Protein AF-A0A348V875-F1 (afdb_monomer_lite)

Foldseek 3Di:
DKEFEDAPQATDWQKWKDLLQDIDTAHNRRMDDDDHDPLGFKIFTQAAAQKAFDDDLLFGDRIDTDDPPDDYDYTHIHGDPAQLVFADEAEAEQLAAADPVSVVVVLVVLVVLLVVCVVCVRHQYAYEYEANLHQLCLVCVVVSSNSNSSSVHRYQYAHDLSCFDAQAQWQSRTCVSVCVRRNDRWDWYDGNPDIDTHFDQWTDNRDDSDTDRHGDPSNVSHD

pLDDT: mean 95.79, std 2.27, range [88.12, 98.88]

Radius of gyration: 17.74 Å; chains: 1; bounding box: 42×34×46 Å

Sequence (223 aa):
MEGKVKFQEVGLPNVVVTDGYQCVTTDSDGHYRLTPHQDAKFIYISTPAGYLPAEEMQVPLFYILLEKGRAHYDFPLRKNPQDDTRQLLLVTADPQFHKKENFLRYSGVVDDMLQLKETYPDRDILGIDCGDLVGDKPELYPLYVEQVSRAGIPFYRLPGNHDLQYGGRSTETSTKRYEKNFGPDHYSFNRGKIHYVVLNNVFYVGRDYFYIGYIDEKTFAWL

Structure (mmCIF, N/CA/C/O backbone):
data_AF-A0A348V875-F1
#
_entry.id   AF-A0A348V875-F1
#
loop_
_atom_site.group_PDB
_atom_site.id
_atom_site.type_symbol
_atom_site.label_atom_id
_atom_site.label_alt_id
_atom_site.label_comp_id
_atom_site.label_asym_id
_atom_site.label_entity_id
_atom_site.label_seq_id
_atom_site.pdbx_PDB_ins_code
_atom_site.Cartn_x
_atom_site.Cartn_y
_atom_site.Cartn_z
_atom_site.occupancy
_atom_site.B_iso_or_equiv
_atom_site.auth_seq_id
_atom_site.auth_comp_id
_atom_site.auth_asym_id
_atom_site.auth_atom_id
_atom_site.pdbx_PDB_model_num
ATOM 1 N N . MET A 1 1 ? -2.025 1.046 22.152 1.00 92.31 1 MET A N 1
ATOM 2 C CA . MET A 1 1 ? -2.202 2.389 21.559 1.00 92.31 1 MET A CA 1
ATOM 3 C C . MET A 1 1 ? -3.648 2.527 21.115 1.00 92.31 1 MET A C 1
ATOM 5 O O . MET A 1 1 ? -4.391 1.549 21.199 1.00 92.31 1 MET A O 1
ATOM 9 N N . GLU A 1 2 ? -4.059 3.719 20.706 1.00 97.06 2 GLU A N 1
ATOM 10 C CA . GLU A 1 2 ? -5.425 3.960 20.246 1.00 97.06 2 GLU A CA 1
ATOM 11 C C . GLU A 1 2 ? -5.450 4.898 19.043 1.00 97.06 2 GLU A C 1
ATOM 13 O O . GLU A 1 2 ? -4.438 5.496 18.680 1.00 97.06 2 GLU A O 1
ATOM 18 N N . GLY A 1 3 ? -6.602 5.009 18.401 1.00 98.19 3 GLY A N 1
ATOM 19 C CA . GLY A 1 3 ? -6.779 5.899 17.267 1.00 98.19 3 GLY A CA 1
ATOM 20 C C . GLY A 1 3 ? -8.236 5.999 16.859 1.00 98.19 3 GLY A C 1
ATOM 21 O O . GLY A 1 3 ? -9.119 5.384 17.467 1.00 98.19 3 GLY A O 1
ATOM 22 N N . LYS A 1 4 ? -8.480 6.801 15.829 1.00 98.50 4 LYS A N 1
ATOM 23 C CA . LYS A 1 4 ? -9.805 7.034 15.270 1.00 98.50 4 LYS A CA 1
ATOM 24 C C . LYS A 1 4 ? -9.772 6.981 13.749 1.00 98.50 4 LYS A C 1
ATOM 26 O O . LYS A 1 4 ? -8.954 7.651 13.122 1.00 98.50 4 LYS A O 1
ATOM 31 N N . VAL A 1 5 ? -10.700 6.245 13.146 1.00 98.75 5 VAL A N 1
ATOM 32 C CA . VAL A 1 5 ? -10.974 6.334 11.705 1.00 98.75 5 VAL A CA 1
ATOM 33 C C . VAL A 1 5 ? -12.154 7.274 11.506 1.00 98.75 5 VAL A C 1
ATOM 35 O O . VAL A 1 5 ? -13.206 7.093 12.124 1.00 98.75 5 VAL A O 1
ATOM 38 N N . LYS A 1 6 ? -11.987 8.308 10.679 1.00 98.44 6 LYS A N 1
ATOM 39 C CA . LYS A 1 6 ? -12.992 9.369 10.547 1.00 98.44 6 LYS A CA 1
ATOM 40 C C . LYS A 1 6 ? -13.068 9.962 9.150 1.00 98.44 6 LYS A C 1
ATOM 42 O O . LYS A 1 6 ? -12.067 10.052 8.450 1.00 98.44 6 LYS A O 1
ATOM 47 N N . PHE A 1 7 ? -14.246 10.445 8.783 1.00 97.88 7 PHE A N 1
ATOM 48 C CA . PHE A 1 7 ? -14.442 11.381 7.682 1.00 97.88 7 PHE A CA 1
ATOM 49 C C . PHE A 1 7 ? -14.830 12.734 8.276 1.00 97.88 7 PHE A C 1
ATOM 51 O O . PHE A 1 7 ? -15.877 12.854 8.911 1.00 97.88 7 PHE A O 1
ATOM 58 N N . GLN A 1 8 ? -13.983 13.748 8.078 1.00 94.81 8 GLN A N 1
ATOM 59 C CA . GLN A 1 8 ? -14.104 15.028 8.788 1.00 94.81 8 GLN A CA 1
ATOM 60 C C . GLN A 1 8 ? -14.153 14.785 10.312 1.00 94.81 8 GLN A C 1
ATOM 62 O O . G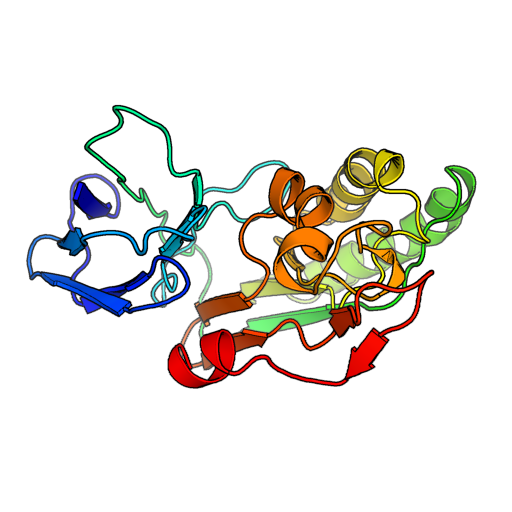LN A 1 8 ? -13.240 14.163 10.856 1.00 94.81 8 GLN A O 1
ATOM 67 N N . GLU A 1 9 ? -15.217 15.220 10.989 1.00 94.81 9 GLU A N 1
ATOM 68 C CA . GLU A 1 9 ? -15.430 15.002 12.427 1.00 94.81 9 GLU A CA 1
ATOM 69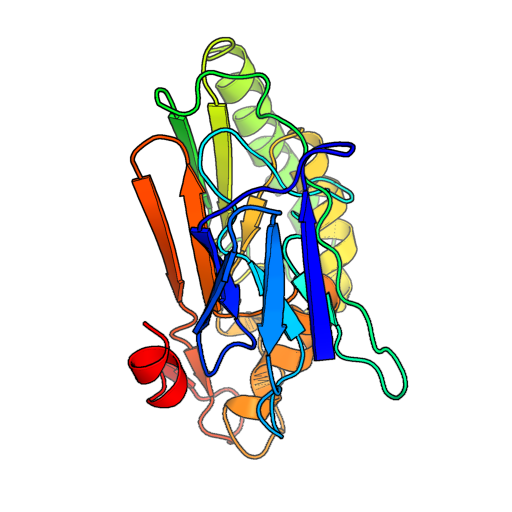 C C . GLU A 1 9 ? -16.258 13.744 12.742 1.00 94.81 9 GLU A C 1
ATOM 71 O O . GLU A 1 9 ? -16.430 13.384 13.906 1.00 94.81 9 GLU A O 1
ATOM 76 N N . VAL A 1 10 ? -16.759 13.045 11.719 1.00 97.44 10 VAL A N 1
ATOM 77 C CA . VAL A 1 10 ? -17.615 11.866 11.884 1.00 97.44 10 VAL A CA 1
ATOM 78 C C . VAL A 1 10 ? -16.755 10.608 11.959 1.00 97.44 10 VAL A C 1
ATOM 80 O O . VAL A 1 10 ? -16.029 10.284 11.019 1.00 97.44 10 VAL A O 1
ATOM 83 N N . GLY A 1 11 ? -16.844 9.890 13.078 1.00 98.25 11 GLY A N 1
ATOM 84 C CA . GLY A 1 11 ? -16.217 8.580 13.238 1.00 98.25 11 GLY A CA 1
ATOM 85 C C . GLY A 1 11 ? -16.858 7.523 12.343 1.00 98.25 11 GLY A C 1
ATOM 86 O O . GLY A 1 11 ? -18.070 7.534 12.134 1.00 98.25 11 GLY A O 1
ATOM 87 N N . LEU A 1 12 ? -16.042 6.623 11.799 1.00 98.62 12 LEU A N 1
ATOM 88 C CA . LEU A 1 12 ? -16.504 5.551 10.923 1.00 98.62 12 LEU A CA 1
ATOM 89 C C . LEU A 1 12 ? -16.495 4.218 11.677 1.00 98.62 12 LEU A C 1
ATOM 91 O O . LEU A 1 12 ? -15.411 3.759 12.050 1.00 98.62 12 LEU A O 1
ATOM 95 N N . PRO A 1 13 ? -17.661 3.589 11.900 1.00 98.50 13 PRO A N 1
ATOM 96 C CA . PRO A 1 13 ? -17.746 2.338 12.638 1.00 98.50 13 PRO A CA 1
ATOM 97 C C . PRO A 1 13 ? -17.384 1.122 11.790 1.00 98.50 13 PRO A C 1
ATOM 99 O O . PRO A 1 13 ? -17.505 1.147 10.564 1.00 98.50 13 PRO A O 1
ATOM 102 N N . ASN A 1 14 ? -17.011 0.029 12.461 1.00 98.44 14 ASN A N 1
ATOM 103 C CA . ASN A 1 14 ? -16.720 -1.277 11.862 1.00 98.44 14 ASN A CA 1
ATOM 104 C C . ASN A 1 14 ? -15.604 -1.266 10.800 1.00 98.44 14 ASN A C 1
ATOM 106 O O . ASN A 1 14 ? -15.542 -2.154 9.951 1.00 98.44 14 ASN A O 1
ATOM 110 N N . VAL A 1 15 ? -14.711 -0.277 10.834 1.00 98.81 15 VAL A N 1
ATOM 111 C CA . VAL A 1 15 ? -13.521 -0.257 9.982 1.00 98.81 15 VAL A CA 1
ATOM 112 C C . VAL A 1 15 ? -12.486 -1.192 10.587 1.00 98.81 15 VAL A C 1
ATOM 114 O O . VAL A 1 15 ? -12.153 -1.064 11.765 1.00 98.81 15 VAL A O 1
ATOM 117 N N . VAL A 1 16 ? -11.974 -2.126 9.784 1.00 98.75 16 VAL A N 1
ATOM 118 C CA . VAL A 1 16 ? -10.904 -3.030 10.215 1.00 98.75 16 VAL A CA 1
ATOM 119 C C . VAL A 1 16 ? -9.594 -2.256 10.296 1.00 98.75 16 VAL A C 1
ATOM 121 O O . VAL A 1 16 ? -9.187 -1.604 9.334 1.00 98.75 16 VAL A O 1
ATOM 124 N N . VAL A 1 17 ? -8.929 -2.367 11.441 1.00 98.81 17 VAL A N 1
ATOM 125 C CA . VAL A 1 17 ? -7.601 -1.824 11.724 1.00 98.81 17 VAL A CA 1
ATOM 126 C C . VAL A 1 17 ? -6.687 -2.983 12.098 1.00 98.81 17 VAL A C 1
ATOM 128 O O . VAL A 1 17 ? -7.068 -3.849 12.884 1.00 98.81 17 VAL A O 1
ATOM 131 N N . THR A 1 18 ? -5.478 -3.000 11.557 1.00 98.75 18 THR A N 1
ATOM 132 C CA . THR A 1 18 ? -4.521 -4.089 11.739 1.00 98.75 18 THR A CA 1
ATOM 133 C C . THR A 1 18 ? -3.097 -3.564 11.888 1.00 98.75 18 THR A C 1
ATOM 135 O O . THR A 1 18 ? -2.775 -2.445 11.484 1.00 98.75 18 THR A O 1
ATOM 138 N N . ASP A 1 19 ? -2.244 -4.377 12.497 1.00 98.12 19 ASP A N 1
ATOM 139 C CA . ASP A 1 19 ? -0.793 -4.204 12.553 1.00 98.12 19 ASP A CA 1
ATOM 140 C C . ASP A 1 19 ? -0.032 -5.195 11.643 1.00 98.12 19 ASP A C 1
ATOM 142 O O . ASP A 1 19 ? 1.199 -5.256 11.681 1.00 98.12 19 ASP A O 1
ATOM 146 N N . GLY A 1 20 ? -0.760 -5.974 10.829 1.00 97.38 20 GLY A N 1
ATOM 147 C CA . GLY A 1 20 ? -0.244 -7.072 9.998 1.00 97.38 20 GLY A CA 1
ATOM 148 C C . GLY A 1 20 ? -0.065 -8.408 10.708 1.00 97.38 20 GLY A C 1
ATOM 149 O O . GLY A 1 20 ? 0.493 -9.337 10.133 1.00 97.38 20 GLY A O 1
ATOM 150 N N . TYR A 1 21 ? -0.533 -8.509 11.951 1.00 97.38 21 TYR A N 1
ATOM 151 C CA . TYR A 1 21 ? -0.561 -9.752 12.723 1.00 97.38 21 TYR A CA 1
ATOM 152 C C . TYR A 1 21 ? -1.968 -10.056 13.237 1.00 97.38 21 TYR A C 1
ATOM 154 O O . TYR A 1 21 ? -2.371 -11.210 13.320 1.00 97.38 21 TYR A O 1
ATOM 162 N N . GLN A 1 22 ? -2.719 -9.019 13.595 1.00 96.44 22 GLN A N 1
ATOM 163 C CA . GLN A 1 22 ? -4.051 -9.125 14.184 1.00 96.44 22 GLN A CA 1
ATOM 164 C C . GLN A 1 22 ? -4.945 -7.989 13.691 1.00 96.44 22 GLN A C 1
ATOM 166 O O . GLN A 1 22 ? -4.468 -6.954 13.219 1.00 96.44 22 GLN A O 1
ATOM 171 N N . CYS A 1 23 ? -6.252 -8.174 13.842 1.00 98.12 23 CYS A N 1
ATOM 172 C CA . CYS A 1 23 ? -7.269 -7.232 13.396 1.00 98.12 23 CYS A CA 1
ATOM 173 C C . CYS A 1 23 ? -8.196 -6.850 14.555 1.00 98.12 23 CYS A C 1
ATOM 175 O O . CYS A 1 23 ? -8.609 -7.694 15.349 1.00 98.12 23 CYS A O 1
ATOM 177 N N . VAL A 1 24 ? -8.557 -5.571 14.624 1.00 98.56 24 VAL A N 1
ATOM 178 C CA . VAL A 1 24 ? -9.635 -5.036 15.466 1.00 98.56 24 VAL A CA 1
ATOM 179 C C . VAL A 1 24 ? -10.572 -4.200 14.604 1.00 98.56 24 VAL A C 1
ATOM 181 O O . VAL A 1 24 ? -10.223 -3.814 13.490 1.00 98.56 24 VAL A O 1
ATOM 184 N N . THR A 1 25 ? -11.758 -3.894 15.111 1.00 98.69 25 THR A N 1
ATOM 185 C CA . THR A 1 25 ? -12.720 -3.026 14.425 1.00 98.69 25 THR A CA 1
ATOM 186 C C . THR A 1 25 ? -12.958 -1.752 15.215 1.00 98.69 25 THR A C 1
ATOM 188 O O . THR A 1 25 ? -12.964 -1.778 16.447 1.00 98.69 25 THR A O 1
ATOM 191 N N . THR A 1 26 ? -13.190 -0.645 14.514 1.00 98.88 26 THR A N 1
ATOM 192 C CA . THR A 1 26 ? -13.638 0.592 15.155 1.00 98.88 26 THR A CA 1
ATOM 193 C C . THR A 1 26 ? -15.034 0.448 15.763 1.00 98.88 26 THR A C 1
ATOM 195 O O . THR A 1 26 ? -15.893 -0.256 15.224 1.00 98.88 26 THR A O 1
ATOM 198 N N . ASP A 1 27 ? -15.265 1.130 16.884 1.00 98.75 27 ASP A N 1
ATOM 199 C CA . ASP A 1 27 ? -16.567 1.224 17.545 1.00 98.75 27 ASP A CA 1
ATOM 200 C C . ASP A 1 27 ? -17.536 2.182 16.824 1.00 98.75 27 ASP A C 1
ATOM 202 O O . ASP A 1 27 ? -17.227 2.729 15.765 1.00 98.75 27 ASP A O 1
ATOM 206 N N . SER A 1 28 ? -18.725 2.398 17.401 1.00 98.25 28 SER A N 1
ATOM 207 C CA . SER A 1 28 ? -19.7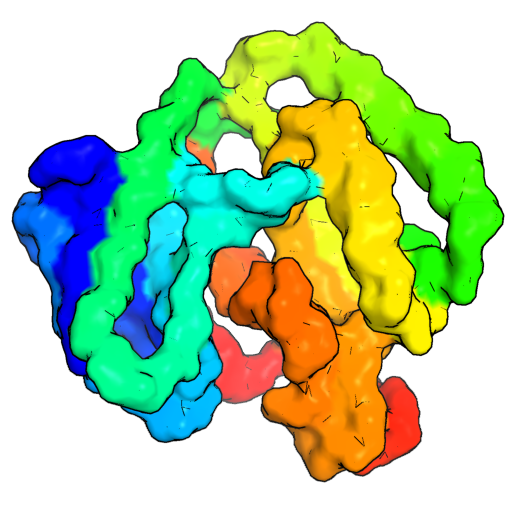65 3.283 16.851 1.00 98.25 28 SER A CA 1
ATOM 208 C C . SER A 1 28 ? -19.294 4.714 16.582 1.00 98.25 28 SER A C 1
ATOM 210 O O . SER A 1 28 ? -19.822 5.367 15.685 1.00 98.25 28 SER A O 1
ATOM 212 N N . ASP A 1 29 ? -18.304 5.186 17.337 1.00 98.25 29 ASP A N 1
ATOM 213 C CA . ASP A 1 29 ? -17.752 6.535 17.255 1.00 98.25 29 ASP A CA 1
ATOM 214 C C . ASP A 1 29 ? -16.436 6.573 16.462 1.00 98.25 29 ASP A C 1
ATOM 216 O O . ASP A 1 29 ? -15.763 7.607 16.426 1.00 98.25 29 ASP A O 1
ATOM 220 N N . GLY A 1 30 ? -16.068 5.469 15.803 1.00 98.69 30 GLY A N 1
ATOM 221 C CA . GLY A 1 30 ? -14.880 5.329 14.967 1.00 98.69 30 GLY A CA 1
ATOM 222 C C . GLY A 1 30 ? -13.577 5.103 15.732 1.00 98.69 30 GLY A C 1
ATOM 223 O O . GLY A 1 30 ? -12.511 5.137 15.115 1.00 98.69 30 GLY A O 1
ATOM 224 N N . HIS A 1 31 ? -13.627 4.897 17.048 1.00 98.75 31 HIS A N 1
ATOM 225 C CA . HIS A 1 31 ? -12.442 4.678 17.873 1.00 98.75 31 HIS A CA 1
ATOM 226 C C . HIS A 1 31 ? -12.013 3.214 17.863 1.00 98.75 31 HIS A C 1
ATOM 228 O O . HIS A 1 31 ? -12.833 2.306 17.771 1.00 98.75 31 HIS A O 1
ATOM 234 N N . TYR A 1 32 ? -10.711 2.973 17.994 1.00 98.69 32 TYR A N 1
ATOM 235 C CA . TYR A 1 32 ? -10.165 1.632 18.159 1.00 98.69 32 TYR A CA 1
ATOM 236 C C . TYR A 1 32 ? -9.015 1.620 19.166 1.00 98.69 32 TYR A C 1
ATOM 238 O O . TYR A 1 32 ? -8.339 2.627 19.401 1.00 98.69 32 TYR A O 1
ATOM 246 N N . ARG A 1 33 ? -8.761 0.440 19.734 1.00 98.31 33 ARG A N 1
ATOM 247 C CA . ARG A 1 33 ? -7.574 0.155 20.543 1.00 98.31 33 ARG A CA 1
ATOM 248 C C . ARG A 1 33 ? -6.918 -1.120 20.059 1.00 98.31 33 ARG A C 1
ATOM 250 O O . ARG A 1 33 ? -7.595 -2.111 19.813 1.00 98.31 33 ARG A O 1
ATOM 257 N N . LEU A 1 34 ? -5.597 -1.081 19.964 1.00 96.56 34 LEU A N 1
ATOM 258 C CA . LEU A 1 34 ? -4.783 -2.211 19.544 1.00 96.56 34 LEU A CA 1
ATOM 259 C C . LEU A 1 34 ? -3.472 -2.194 20.332 1.00 96.56 34 LEU A C 1
ATOM 261 O O . LEU A 1 34 ? -2.860 -1.136 20.531 1.00 96.56 34 LEU A O 1
ATOM 265 N N . THR A 1 35 ? -3.040 -3.363 20.792 1.00 96.62 35 THR A N 1
ATOM 266 C CA . THR A 1 35 ? -1.700 -3.568 21.353 1.00 96.62 35 THR A CA 1
ATOM 267 C C . THR A 1 35 ? -0.841 -4.158 20.246 1.00 96.62 35 THR A C 1
ATOM 269 O O . THR A 1 35 ? -1.007 -5.344 19.986 1.00 96.62 35 THR A O 1
ATOM 272 N N . PRO A 1 36 ? 0.021 -3.370 19.575 1.00 96.50 36 PRO A N 1
ATOM 273 C CA . PRO A 1 36 ? 0.735 -3.853 18.403 1.00 96.50 36 PRO A CA 1
ATOM 274 C C . PRO A 1 36 ? 1.600 -5.066 18.735 1.00 96.50 36 PRO A C 1
ATOM 276 O O . PRO A 1 36 ? 2.224 -5.107 19.801 1.00 96.50 36 PRO A O 1
ATOM 279 N N . HIS A 1 37 ? 1.663 -6.021 17.814 1.00 97.06 37 HIS A N 1
ATOM 280 C CA . HIS A 1 37 ? 2.627 -7.109 17.884 1.00 97.06 37 HIS A CA 1
ATOM 281 C C . HIS A 1 37 ? 4.059 -6.551 17.976 1.00 97.06 37 HIS A C 1
ATOM 283 O O . HIS A 1 37 ? 4.365 -5.501 17.410 1.00 97.06 37 HIS A O 1
ATOM 289 N N . GLN A 1 38 ? 4.956 -7.250 18.676 1.00 95.25 38 GLN A N 1
ATOM 290 C CA . GLN A 1 38 ? 6.331 -6.775 18.911 1.00 95.25 38 GLN A CA 1
ATOM 291 C C . GLN A 1 38 ? 7.117 -6.530 17.607 1.00 95.25 38 GLN A C 1
ATOM 293 O O . GLN A 1 38 ? 7.995 -5.671 17.564 1.00 95.25 38 GLN A O 1
ATOM 298 N N . ASP A 1 39 ? 6.764 -7.275 16.557 1.00 94.06 39 ASP A N 1
ATOM 299 C CA . ASP A 1 39 ? 7.391 -7.237 15.233 1.00 94.06 39 ASP A CA 1
ATOM 300 C C . ASP A 1 39 ? 6.568 -6.422 14.212 1.00 94.06 39 ASP A C 1
ATOM 302 O O . ASP A 1 39 ? 6.871 -6.418 13.015 1.00 94.06 39 ASP A O 1
ATOM 306 N N . ALA A 1 40 ? 5.508 -5.738 14.657 1.00 96.12 40 ALA A N 1
ATOM 307 C CA . ALA A 1 40 ? 4.727 -4.851 13.807 1.00 96.12 40 ALA A CA 1
ATOM 308 C C . ALA A 1 40 ? 5.518 -3.592 13.439 1.00 96.12 40 ALA A C 1
ATOM 310 O O . ALA A 1 40 ? 6.173 -2.966 14.275 1.00 96.12 40 ALA A O 1
ATOM 311 N N . LYS A 1 41 ? 5.409 -3.186 12.172 1.00 96.62 41 LYS A N 1
ATOM 312 C CA . LYS A 1 41 ? 6.038 -1.964 11.643 1.00 96.62 41 LYS A CA 1
ATOM 313 C C . LYS A 1 41 ? 5.029 -0.853 11.385 1.00 96.62 41 LYS A C 1
ATOM 315 O O . LYS A 1 41 ? 5.378 0.320 11.461 1.00 96.62 41 LYS A O 1
ATOM 320 N N . PHE A 1 42 ? 3.788 -1.216 11.086 1.00 98.00 42 PHE A N 1
ATOM 321 C CA . PHE A 1 42 ? 2.747 -0.294 10.660 1.00 98.00 42 PHE A CA 1
ATOM 322 C C . PHE A 1 42 ? 1.466 -0.565 11.420 1.00 98.00 42 PHE A C 1
ATOM 324 O O . PHE A 1 42 ? 1.222 -1.689 11.842 1.00 98.00 42 PHE A O 1
ATOM 331 N N . ILE A 1 43 ? 0.636 0.463 11.511 1.00 98.56 43 ILE A N 1
ATOM 332 C CA . ILE A 1 43 ? -0.797 0.340 11.745 1.00 98.56 43 ILE A CA 1
ATOM 333 C C . ILE A 1 43 ? -1.477 0.760 10.465 1.00 98.56 43 ILE A C 1
ATOM 335 O O . ILE A 1 43 ? -1.097 1.774 9.882 1.00 98.56 43 ILE A O 1
ATOM 339 N N . TYR A 1 44 ? -2.461 0.006 10.013 1.00 98.69 44 TYR A N 1
ATOM 340 C CA . TYR A 1 44 ? -3.132 0.290 8.760 1.00 98.69 44 TYR A CA 1
ATOM 341 C C . TYR A 1 44 ? -4.561 -0.220 8.769 1.00 98.69 44 TYR A C 1
ATOM 343 O O . TYR A 1 44 ? -4.966 -0.985 9.645 1.00 98.69 44 TYR A O 1
ATOM 351 N N . ILE A 1 45 ? -5.348 0.268 7.820 1.00 98.81 45 ILE A N 1
ATOM 352 C CA . ILE A 1 45 ? -6.780 -0.001 7.764 1.00 98.81 45 ILE A CA 1
ATOM 353 C C . ILE A 1 45 ? -7.156 -0.762 6.503 1.00 98.81 45 ILE A C 1
ATOM 355 O O . ILE A 1 45 ? -6.587 -0.538 5.433 1.00 98.81 45 ILE A O 1
ATOM 359 N N . SER A 1 46 ? -8.202 -1.577 6.613 1.00 98.69 46 SER A N 1
ATOM 360 C CA . SER A 1 46 ? -8.990 -1.945 5.445 1.00 98.69 46 SER A CA 1
ATOM 361 C C . SER A 1 46 ? -9.893 -0.766 5.112 1.00 98.69 46 SER A C 1
ATOM 363 O O . SER A 1 46 ? -10.900 -0.541 5.788 1.00 98.69 46 SER A O 1
ATOM 365 N N . THR A 1 47 ? -9.497 0.045 4.123 1.00 98.56 47 THR A N 1
ATOM 366 C CA . THR A 1 47 ? -10.263 1.252 3.757 1.00 98.56 47 THR A CA 1
ATOM 367 C C . THR A 1 47 ? -11.719 0.849 3.477 1.00 98.56 47 THR A C 1
ATOM 369 O O . THR A 1 47 ? -11.938 -0.051 2.665 1.00 98.56 47 THR A O 1
ATOM 372 N N . PRO A 1 48 ? -12.721 1.443 4.150 1.00 98.50 48 PRO A N 1
ATOM 373 C CA . PRO A 1 48 ? -14.117 1.059 3.979 1.00 98.50 48 PRO A CA 1
ATOM 374 C C . PRO A 1 48 ? -14.672 1.530 2.628 1.00 98.50 48 PRO A C 1
ATOM 376 O O . PRO A 1 48 ? -14.240 2.546 2.083 1.00 98.50 48 PRO A O 1
ATOM 379 N N . ALA A 1 49 ? -15.674 0.810 2.116 1.00 98.12 49 ALA A N 1
ATOM 380 C CA . ALA A 1 49 ? -16.362 1.173 0.879 1.00 98.12 49 ALA A CA 1
ATOM 381 C C . ALA A 1 49 ? -16.957 2.589 0.968 1.00 98.12 49 ALA A C 1
ATOM 383 O O . ALA A 1 49 ? -17.397 3.028 2.033 1.00 98.12 49 ALA A O 1
ATOM 384 N N . GLY A 1 50 ? -16.971 3.311 -0.151 1.00 97.94 50 GLY A N 1
ATOM 385 C CA . GLY A 1 50 ? -17.415 4.702 -0.233 1.00 97.94 50 GLY A CA 1
ATOM 386 C C . GLY A 1 50 ? -16.403 5.732 0.282 1.00 97.94 50 GLY A C 1
ATOM 387 O O . GLY A 1 50 ? -16.681 6.933 0.216 1.00 97.94 50 GLY A O 1
ATOM 388 N N . TYR A 1 51 ? -15.231 5.302 0.758 1.00 98.44 51 TYR A N 1
ATOM 389 C CA . TYR A 1 51 ? -14.166 6.174 1.250 1.00 98.44 51 TYR A CA 1
ATOM 390 C C . TYR A 1 51 ? -12.825 5.862 0.590 1.00 98.44 51 TYR A C 1
ATOM 392 O O . TYR A 1 51 ? -12.601 4.785 0.045 1.00 98.44 51 TYR A O 1
ATOM 400 N N . LEU A 1 52 ? -11.924 6.838 0.644 1.00 98.31 52 LEU A N 1
ATOM 401 C CA . LEU A 1 52 ? -10.563 6.755 0.137 1.00 98.31 52 LEU A CA 1
ATOM 402 C C . LEU A 1 52 ? -9.603 7.256 1.222 1.00 98.31 52 LEU A C 1
ATOM 404 O O . LEU A 1 52 ? -9.954 8.194 1.952 1.00 98.31 52 LEU A O 1
ATOM 408 N N . PRO A 1 53 ? -8.402 6.672 1.342 1.00 97.69 53 PRO A N 1
ATOM 409 C CA . PRO A 1 53 ? -7.367 7.246 2.185 1.00 97.69 53 PRO A CA 1
ATOM 410 C C . PRO A 1 53 ? -6.863 8.571 1.592 1.00 97.69 53 PRO A C 1
ATOM 412 O O . PRO A 1 53 ? -7.192 8.955 0.460 1.00 97.69 53 PRO A O 1
ATOM 415 N N . ALA A 1 54 ? -6.037 9.273 2.367 1.00 95.50 54 ALA A N 1
ATOM 416 C CA . ALA A 1 54 ? -5.153 10.284 1.802 1.00 95.50 54 ALA A CA 1
ATOM 417 C C . ALA A 1 54 ? -4.205 9.639 0.775 1.00 95.50 54 ALA A C 1
ATOM 419 O O . ALA A 1 54 ? -4.012 8.424 0.769 1.00 95.50 54 ALA A O 1
ATOM 420 N N . GLU A 1 55 ? -3.605 10.447 -0.089 1.00 94.88 55 GLU A N 1
ATOM 421 C CA . GLU A 1 55 ? -2.615 9.980 -1.057 1.00 94.88 55 GLU A CA 1
ATOM 422 C C . GLU A 1 55 ? -1.518 11.028 -1.247 1.00 94.88 55 GLU A C 1
ATOM 424 O O . GLU A 1 55 ? -1.768 12.228 -1.124 1.00 94.88 55 GLU A O 1
ATOM 429 N N . GLU A 1 56 ? -0.314 10.571 -1.580 1.00 95.12 56 GLU A N 1
ATOM 430 C CA . GLU A 1 56 ? 0.803 11.416 -2.002 1.00 95.12 56 GLU A CA 1
ATOM 431 C C . GLU A 1 56 ? 1.310 10.906 -3.351 1.00 95.12 56 GLU A C 1
ATOM 433 O O . GLU A 1 56 ? 1.620 9.727 -3.487 1.00 95.12 56 GLU A O 1
ATOM 438 N N . MET A 1 57 ? 1.333 11.763 -4.378 1.00 94.94 57 MET A N 1
ATOM 439 C CA . MET A 1 57 ? 1.675 11.365 -5.756 1.00 94.94 57 MET A CA 1
ATOM 440 C C . MET A 1 57 ? 0.953 10.085 -6.226 1.00 94.94 57 MET A C 1
ATOM 442 O O . MET A 1 57 ? 1.559 9.206 -6.834 1.00 94.94 57 MET A O 1
ATOM 446 N N . GLN A 1 58 ? -0.350 9.968 -5.940 1.00 95.88 58 GLN A N 1
ATOM 447 C CA . GLN A 1 58 ? -1.161 8.787 -6.280 1.00 95.88 58 GLN A CA 1
ATOM 448 C C . GLN A 1 58 ? -0.748 7.480 -5.567 1.00 95.88 58 GLN A C 1
ATOM 450 O O . GLN A 1 58 ? -1.140 6.385 -5.980 1.00 95.88 58 GLN A O 1
ATOM 455 N N . VAL A 1 59 ? 0.024 7.570 -4.481 1.00 96.38 59 VAL A N 1
ATOM 456 C CA . VAL A 1 59 ? 0.282 6.469 -3.544 1.00 96.38 59 VAL A CA 1
ATOM 457 C C . VAL A 1 59 ? -0.721 6.562 -2.388 1.00 96.38 59 VAL A C 1
ATOM 459 O O . VAL A 1 59 ? -0.667 7.535 -1.631 1.00 96.38 59 VAL A O 1
ATOM 462 N N . PRO A 1 60 ? -1.645 5.595 -2.228 1.00 96.94 60 PRO A N 1
ATOM 463 C CA . PRO A 1 60 ? -2.602 5.584 -1.123 1.00 96.94 60 PRO A CA 1
ATOM 464 C C . PRO A 1 60 ? -1.918 5.440 0.247 1.00 96.94 60 PRO A C 1
ATOM 466 O O . PRO A 1 60 ? -1.174 4.493 0.486 1.00 96.94 60 PRO A O 1
ATOM 469 N N . LEU A 1 61 ? -2.227 6.338 1.181 1.00 96.75 61 LEU A N 1
ATOM 470 C CA . LEU A 1 61 ? -1.684 6.383 2.543 1.00 96.75 61 LEU A CA 1
ATOM 471 C C . LEU A 1 61 ? -2.696 5.813 3.549 1.00 96.75 61 LEU A C 1
ATOM 473 O O . LEU A 1 61 ? -3.258 6.524 4.380 1.00 96.75 61 LEU A O 1
ATOM 477 N N . PHE A 1 62 ? -2.962 4.510 3.450 1.00 98.12 62 PHE A N 1
ATOM 478 C CA . PHE A 1 62 ? -3.860 3.770 4.356 1.00 98.12 62 PHE A CA 1
ATOM 479 C C . PHE A 1 62 ? -3.139 3.199 5.591 1.00 98.12 62 PHE A C 1
ATOM 481 O O . PHE A 1 62 ? -3.717 2.411 6.341 1.00 98.12 62 PHE A O 1
ATOM 488 N N . TYR A 1 63 ? -1.878 3.583 5.800 1.00 98.44 63 TYR A N 1
ATOM 489 C CA . TYR A 1 63 ? -1.009 3.094 6.863 1.00 98.44 63 TYR A CA 1
ATOM 490 C C . TYR A 1 63 ? -0.279 4.239 7.567 1.00 98.44 63 TYR A C 1
ATOM 492 O O . TYR A 1 63 ? -0.091 5.326 7.024 1.00 98.44 63 TYR A O 1
ATOM 500 N N . ILE A 1 64 ? 0.171 3.969 8.787 1.00 98.00 64 ILE A N 1
ATOM 501 C CA . ILE A 1 64 ? 1.014 4.837 9.600 1.00 98.00 64 ILE A CA 1
ATOM 502 C C . ILE A 1 64 ? 2.147 3.980 10.167 1.00 98.00 64 ILE A C 1
ATOM 504 O O . ILE A 1 64 ? 1.903 2.909 10.723 1.00 98.00 64 ILE A O 1
ATOM 508 N N . LEU A 1 65 ? 3.388 4.451 10.043 1.00 97.19 65 LEU A N 1
ATOM 509 C CA . LEU A 1 65 ? 4.554 3.808 10.651 1.00 97.19 65 LEU A CA 1
ATOM 510 C C . LEU A 1 65 ? 4.445 3.842 12.183 1.00 97.19 65 LEU A C 1
ATOM 512 O O . LEU A 1 65 ? 4.130 4.879 12.767 1.00 97.19 65 LEU A O 1
ATOM 516 N N . LEU A 1 66 ? 4.728 2.715 12.836 1.00 96.62 66 LEU A N 1
ATOM 517 C CA . LEU A 1 66 ? 4.849 2.651 14.288 1.00 96.62 66 LEU A CA 1
ATOM 518 C C . LEU A 1 66 ? 6.115 3.383 14.738 1.00 96.62 66 LEU A C 1
ATOM 520 O O . LEU A 1 66 ? 7.231 3.049 14.341 1.00 96.62 66 LEU A O 1
ATOM 524 N N . GLU A 1 67 ? 5.938 4.367 15.614 1.00 94.50 67 GLU A N 1
ATOM 525 C CA . GLU A 1 67 ? 7.019 5.211 16.119 1.00 94.50 67 GLU A CA 1
ATOM 526 C C . GLU A 1 67 ? 7.067 5.170 17.645 1.00 94.50 67 GLU A C 1
ATOM 528 O O . GLU A 1 67 ? 6.043 5.198 18.339 1.00 94.50 67 GLU A O 1
ATOM 533 N N . LYS A 1 68 ? 8.283 5.135 18.199 1.00 90.69 68 LYS A N 1
ATOM 534 C CA . LYS A 1 68 ? 8.477 5.126 19.650 1.00 90.69 68 LYS A CA 1
ATOM 535 C C . LYS A 1 68 ? 7.923 6.418 20.258 1.00 90.69 68 LYS A C 1
ATOM 537 O O . LYS A 1 68 ? 8.369 7.507 19.919 1.00 90.69 68 LYS A O 1
ATOM 542 N N . GLY A 1 69 ? 6.997 6.280 21.206 1.00 90.38 69 GLY A N 1
ATOM 543 C CA . GLY A 1 69 ? 6.392 7.404 21.929 1.00 90.38 69 GLY A CA 1
ATOM 544 C C . GLY A 1 69 ? 5.120 7.969 21.292 1.00 90.38 69 GLY A C 1
ATOM 545 O O . GLY A 1 69 ? 4.445 8.775 21.929 1.00 90.38 69 GLY A O 1
ATOM 546 N N . ARG A 1 70 ? 4.735 7.523 20.089 1.00 95.25 70 ARG A N 1
ATOM 547 C CA . ARG A 1 70 ? 3.452 7.894 19.487 1.00 95.25 70 ARG A CA 1
ATOM 548 C C . ARG A 1 70 ? 2.319 7.064 20.091 1.00 95.25 70 ARG A C 1
ATOM 550 O O . ARG A 1 70 ? 2.332 5.836 20.020 1.00 95.25 70 ARG A O 1
ATOM 557 N N . ALA A 1 71 ? 1.334 7.746 20.673 1.00 91.69 71 ALA A N 1
ATOM 558 C CA . ALA A 1 71 ? 0.186 7.115 21.328 1.00 91.69 71 ALA A CA 1
ATOM 559 C C . ALA A 1 71 ? -1.059 6.999 20.429 1.00 91.69 71 ALA A C 1
ATOM 561 O O . ALA A 1 71 ? -1.844 6.069 20.624 1.00 91.69 71 ALA A O 1
ATOM 562 N N . HIS A 1 72 ? -1.206 7.908 19.455 1.00 97.00 72 HIS A N 1
ATOM 563 C CA . HIS A 1 72 ? -2.402 8.046 18.620 1.00 97.00 72 HIS A CA 1
ATOM 564 C C . HIS A 1 72 ? -2.124 7.828 17.130 1.00 97.00 72 HIS A C 1
ATOM 566 O O . HIS A 1 72 ? -1.176 8.390 16.568 1.00 97.00 72 HIS A O 1
ATOM 572 N N . TYR A 1 73 ? -2.981 7.035 16.492 1.00 98.00 73 TYR A N 1
ATOM 573 C CA . TYR A 1 73 ? -2.884 6.631 15.089 1.00 98.00 73 TYR A CA 1
ATOM 574 C C . TYR A 1 73 ? -4.228 6.889 14.390 1.00 98.00 73 TYR A C 1
ATOM 576 O O . TYR A 1 73 ? -5.055 6.002 14.243 1.00 98.00 73 TYR A O 1
ATOM 584 N N . ASP A 1 74 ? -4.484 8.136 14.003 1.00 98.12 74 ASP A N 1
ATOM 585 C CA . ASP A 1 74 ? -5.764 8.509 13.391 1.00 98.12 74 ASP A CA 1
ATOM 586 C C . ASP A 1 74 ? -5.720 8.404 11.866 1.00 98.12 74 ASP A C 1
ATOM 588 O O . ASP A 1 74 ? -4.765 8.855 11.232 1.00 98.12 74 ASP A O 1
ATOM 592 N N . PHE A 1 75 ? -6.796 7.881 11.278 1.00 98.50 75 PHE A N 1
ATOM 593 C CA . PHE A 1 75 ? -6.972 7.743 9.835 1.00 98.50 75 PHE A CA 1
ATOM 594 C C . PHE A 1 75 ? -8.084 8.675 9.344 1.00 98.50 75 PHE A C 1
ATOM 596 O O . PHE A 1 75 ? -9.267 8.313 9.394 1.00 98.50 75 PHE A O 1
ATOM 603 N N . PRO A 1 76 ? -7.738 9.886 8.874 1.00 98.06 76 PRO A N 1
ATOM 604 C CA . PRO A 1 76 ? -8.682 10.733 8.169 1.00 98.06 76 PRO A CA 1
ATOM 605 C C . PRO A 1 76 ? -8.909 10.183 6.757 1.00 98.06 76 PRO A C 1
ATOM 607 O O . PRO A 1 76 ? -7.976 10.039 5.969 1.00 98.06 76 PRO A O 1
ATOM 610 N N . LEU A 1 77 ? -10.164 9.904 6.428 1.00 98.50 77 LEU A N 1
ATOM 611 C CA . LEU A 1 77 ? -10.594 9.483 5.102 1.00 98.50 77 LEU A CA 1
ATOM 612 C C . LEU A 1 77 ? -11.320 10.614 4.387 1.00 98.50 77 LEU A C 1
ATOM 614 O O . LEU A 1 77 ? -11.884 11.520 5.006 1.00 98.50 77 LEU A O 1
ATOM 618 N N . ARG A 1 78 ? -11.352 10.521 3.061 1.00 97.62 78 ARG A N 1
ATOM 619 C CA . ARG A 1 78 ? -12.204 11.334 2.189 1.00 97.62 78 ARG A CA 1
ATOM 620 C C . ARG A 1 78 ? -13.307 10.460 1.610 1.00 97.62 78 ARG A C 1
ATOM 622 O O . ARG A 1 78 ? -13.111 9.267 1.402 1.00 97.62 78 ARG A O 1
ATOM 629 N N . LYS A 1 79 ? -14.470 11.045 1.334 1.00 97.38 79 LYS A N 1
ATOM 630 C CA . LYS A 1 79 ? -15.527 10.339 0.605 1.00 97.38 79 LYS A CA 1
ATOM 631 C C . LYS A 1 79 ? -15.056 10.067 -0.826 1.00 97.38 79 LYS A C 1
ATOM 633 O O . LYS A 1 79 ? -14.429 10.943 -1.428 1.00 97.38 79 LYS A O 1
ATOM 638 N N . ASN A 1 80 ? -15.349 8.886 -1.365 1.00 97.19 80 ASN A N 1
ATOM 639 C CA . ASN A 1 80 ? -15.125 8.627 -2.781 1.00 97.19 80 ASN A CA 1
ATOM 640 C C . ASN A 1 80 ? -16.082 9.516 -3.600 1.00 97.19 80 ASN A C 1
ATOM 642 O O . ASN A 1 80 ? -17.294 9.457 -3.369 1.00 97.19 80 ASN A O 1
ATOM 646 N N . PRO A 1 81 ? -15.578 10.386 -4.497 1.00 94.56 81 PRO A N 1
ATOM 647 C CA . PRO A 1 81 ? -16.443 11.214 -5.332 1.00 94.56 81 PRO A CA 1
ATOM 648 C C . PRO A 1 81 ? -17.177 10.418 -6.422 1.00 94.56 81 PRO A C 1
ATOM 650 O O . PRO A 1 81 ? -18.162 10.924 -6.953 1.00 94.56 81 PRO A O 1
ATOM 653 N N . GLN A 1 82 ? -16.709 9.212 -6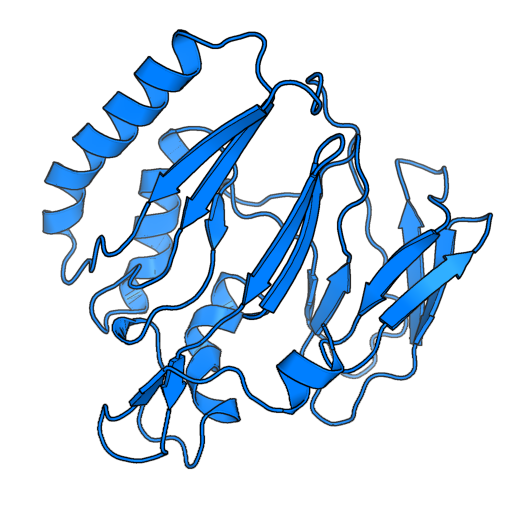.759 1.00 95.31 82 GLN A N 1
ATOM 654 C CA . GLN A 1 82 ? -17.303 8.344 -7.775 1.00 95.31 82 GLN A CA 1
ATOM 655 C C . GLN A 1 82 ? -18.149 7.229 -7.149 1.00 95.31 82 GLN A C 1
ATOM 657 O O . GLN A 1 82 ? -17.963 6.854 -5.990 1.00 95.31 82 GLN A O 1
ATOM 662 N N . ASP A 1 83 ? -19.074 6.682 -7.942 1.00 94.38 83 ASP A N 1
ATOM 663 C CA . ASP A 1 83 ? -19.797 5.456 -7.599 1.00 94.38 83 ASP A CA 1
ATOM 664 C C . ASP A 1 83 ? -18.848 4.254 -7.681 1.00 94.38 83 ASP A C 1
ATOM 666 O O . ASP A 1 83 ? -18.583 3.695 -8.750 1.00 94.38 83 ASP A O 1
ATOM 670 N N . ASP A 1 84 ? -18.348 3.844 -6.521 1.00 96.19 84 ASP A N 1
ATOM 671 C CA . ASP A 1 84 ? -17.381 2.766 -6.378 1.00 96.19 84 ASP A CA 1
ATOM 672 C C . ASP A 1 84 ? -17.976 1.362 -6.577 1.00 96.19 84 ASP A C 1
ATOM 674 O O . ASP A 1 84 ? -17.259 0.365 -6.495 1.00 96.19 84 ASP A O 1
ATOM 678 N N . THR A 1 85 ? -19.263 1.246 -6.922 1.00 95.50 85 THR A N 1
ATOM 679 C CA . THR A 1 85 ? -19.844 -0.006 -7.431 1.00 95.50 85 THR A CA 1
ATOM 680 C C . THR A 1 85 ? -19.569 -0.227 -8.921 1.00 95.50 85 THR A C 1
ATOM 682 O O . THR A 1 85 ? -19.740 -1.342 -9.419 1.00 95.50 85 THR A O 1
ATOM 685 N N . ARG A 1 86 ? -19.094 0.803 -9.635 1.00 94.69 86 ARG A N 1
ATOM 686 C CA . ARG A 1 86 ? -18.752 0.765 -11.063 1.00 94.69 86 ARG A CA 1
ATOM 687 C C . ARG A 1 86 ? -17.267 1.054 -11.258 1.00 94.69 86 ARG A C 1
ATOM 689 O O . ARG A 1 86 ? -16.877 2.153 -11.639 1.00 94.69 86 ARG A O 1
ATOM 696 N N . GLN A 1 87 ? -16.451 0.033 -11.024 1.00 95.25 87 GLN A N 1
ATOM 697 C CA . GLN A 1 87 ? -14.995 0.158 -11.057 1.00 95.25 87 GLN A CA 1
ATOM 698 C C . GLN A 1 87 ? -14.406 -0.104 -12.445 1.00 95.25 87 GLN A C 1
ATOM 700 O O . GLN A 1 87 ? -14.903 -0.950 -13.193 1.00 95.25 87 GLN A O 1
ATOM 705 N N . LEU A 1 88 ? -13.309 0.586 -12.746 1.00 96.19 88 LEU A N 1
ATOM 706 C CA . LEU A 1 88 ? -12.320 0.178 -13.736 1.00 96.19 88 LEU A CA 1
ATOM 707 C C . LEU A 1 88 ? -11.004 -0.081 -12.999 1.00 96.19 88 LEU A C 1
ATOM 709 O O . LEU A 1 88 ? -10.397 0.837 -12.450 1.00 96.19 88 LEU A O 1
ATOM 713 N N . LEU A 1 89 ? -10.585 -1.342 -12.984 1.00 96.94 89 LEU A N 1
ATOM 714 C CA . LEU A 1 89 ? -9.331 -1.763 -12.378 1.00 96.94 89 LEU A CA 1
ATOM 715 C C . LEU A 1 89 ? -8.255 -1.867 -13.458 1.00 96.94 89 LEU A C 1
ATOM 717 O O . LEU A 1 89 ? -8.398 -2.650 -14.398 1.00 96.94 89 LEU A O 1
ATOM 721 N N . LEU A 1 90 ? -7.177 -1.102 -13.309 1.00 97.31 90 LEU A N 1
ATOM 722 C CA . LEU A 1 90 ? -5.965 -1.279 -14.103 1.00 97.31 90 LEU A CA 1
ATOM 723 C C . LEU A 1 90 ? -5.031 -2.236 -13.370 1.00 97.31 90 LEU A C 1
ATOM 725 O O . LEU A 1 90 ? -4.770 -2.052 -12.186 1.00 97.31 90 LEU A O 1
ATOM 729 N N . VAL A 1 91 ? -4.531 -3.251 -14.066 1.00 96.12 91 VAL A N 1
ATOM 730 C CA . VAL A 1 91 ? -3.567 -4.201 -13.503 1.00 96.12 91 VAL A CA 1
ATOM 731 C C . VAL A 1 91 ? -2.291 -4.134 -14.323 1.00 96.12 91 VAL A C 1
ATOM 733 O O . VAL A 1 91 ? -2.321 -4.294 -15.544 1.00 96.12 91 VAL A O 1
ATOM 736 N N . THR A 1 92 ? -1.180 -3.893 -13.645 1.00 94.19 92 THR A N 1
ATOM 737 C CA . THR A 1 92 ? 0.170 -3.815 -14.207 1.00 94.19 92 THR A CA 1
ATOM 738 C C . THR A 1 92 ? 1.079 -4.778 -13.461 1.00 94.19 92 THR A C 1
ATOM 740 O O . THR A 1 92 ? 0.853 -5.083 -12.295 1.00 94.19 92 THR A O 1
ATOM 743 N N . ALA A 1 93 ? 2.102 -5.288 -14.135 1.00 94.56 93 ALA A N 1
ATOM 744 C CA . ALA A 1 93 ? 3.081 -6.188 -13.540 1.00 94.56 93 ALA A CA 1
ATOM 745 C C . ALA A 1 93 ? 4.407 -6.067 -14.292 1.00 94.56 93 ALA A C 1
ATOM 747 O O . ALA A 1 93 ? 4.413 -5.692 -15.470 1.00 94.56 93 ALA A O 1
ATOM 748 N N . ASP A 1 94 ? 5.504 -6.381 -13.608 1.00 94.94 94 ASP A N 1
ATOM 749 C CA . ASP A 1 94 ? 6.822 -6.598 -14.201 1.00 94.94 94 ASP A CA 1
ATOM 750 C C . ASP A 1 94 ? 7.364 -5.465 -15.096 1.00 94.94 94 ASP A C 1
ATOM 752 O O . ASP A 1 94 ? 7.981 -5.738 -16.133 1.00 94.94 94 ASP A O 1
ATOM 756 N N . PRO A 1 95 ? 7.201 -4.171 -14.752 1.00 92.75 95 PRO A N 1
ATOM 757 C CA . PRO A 1 95 ? 7.890 -3.140 -15.514 1.00 92.75 95 PRO A CA 1
ATOM 758 C C . PRO A 1 95 ? 9.424 -3.242 -15.398 1.00 92.75 95 PRO A C 1
ATOM 760 O O . PRO A 1 95 ? 10.123 -2.800 -16.315 1.00 92.75 95 PRO A O 1
ATOM 763 N N . GLN A 1 96 ? 9.944 -3.802 -14.294 1.00 94.06 96 GLN A N 1
ATOM 764 C CA . GLN A 1 96 ? 11.355 -4.127 -14.046 1.00 94.06 96 GLN A CA 1
ATOM 765 C C . GLN A 1 96 ? 12.320 -3.022 -14.497 1.00 94.06 96 GLN A C 1
ATOM 767 O O . GLN A 1 96 ? 13.267 -3.234 -15.259 1.00 94.06 96 GLN A O 1
ATOM 772 N N . PHE A 1 97 ? 12.088 -1.785 -14.046 1.00 94.56 97 PHE A N 1
ATOM 773 C CA . PHE A 1 97 ? 12.947 -0.667 -14.435 1.00 94.56 97 PHE A CA 1
ATOM 774 C C . PHE A 1 97 ? 14.374 -0.858 -13.913 1.00 94.56 97 PHE A C 1
ATOM 776 O O . PHE A 1 97 ? 14.613 -0.835 -12.708 1.00 94.56 97 PHE A O 1
ATOM 783 N N . HIS A 1 98 ? 15.341 -0.995 -14.823 1.00 93.81 98 HIS A N 1
ATOM 784 C CA . HIS A 1 98 ? 16.761 -1.131 -14.479 1.00 93.81 98 HIS A CA 1
ATOM 785 C C . HIS A 1 98 ? 17.535 0.187 -14.613 1.00 93.81 98 HIS A C 1
ATOM 787 O O . HIS A 1 98 ? 18.621 0.338 -14.048 1.00 93.81 98 HIS A O 1
ATOM 793 N N . LYS A 1 99 ? 17.015 1.138 -15.401 1.00 94.38 99 LYS A N 1
ATOM 794 C CA . LYS A 1 99 ? 17.654 2.432 -15.680 1.00 94.38 99 LYS A CA 1
ATOM 795 C C . LYS A 1 99 ? 16.651 3.492 -16.137 1.00 94.38 99 LYS A C 1
ATOM 797 O O . LYS A 1 99 ? 15.552 3.176 -16.592 1.00 94.38 99 LYS A O 1
ATOM 802 N N . LYS A 1 100 ? 17.050 4.765 -16.055 1.00 92.38 100 LYS A N 1
ATOM 803 C CA . LYS A 1 100 ? 16.179 5.920 -16.337 1.00 92.38 100 LYS A CA 1
ATOM 804 C C . LYS A 1 100 ? 15.623 5.930 -17.766 1.00 92.38 100 LYS A C 1
ATOM 806 O O . LYS A 1 100 ? 14.510 6.385 -17.995 1.00 92.38 100 LYS A O 1
ATOM 811 N N . GLU A 1 101 ? 16.356 5.389 -18.732 1.00 92.50 101 GLU A N 1
ATOM 812 C CA . GLU A 1 101 ? 15.940 5.365 -20.137 1.00 92.50 101 GLU A CA 1
ATOM 813 C C . GLU A 1 101 ? 14.746 4.430 -20.379 1.00 92.50 101 GLU A C 1
ATOM 815 O O . GLU A 1 101 ? 14.026 4.607 -21.361 1.00 92.50 101 GLU A O 1
ATOM 820 N N . ASN A 1 102 ? 14.498 3.453 -19.494 1.00 90.12 102 ASN A N 1
ATOM 821 C CA . ASN A 1 102 ? 13.331 2.578 -19.611 1.00 90.12 102 ASN A CA 1
ATOM 822 C C . ASN A 1 102 ? 12.011 3.361 -19.475 1.00 90.12 102 ASN A C 1
ATOM 824 O O . ASN A 1 102 ? 11.022 3.008 -20.119 1.00 90.12 102 ASN A O 1
ATOM 828 N N . PHE A 1 103 ? 12.014 4.466 -18.723 1.00 90.31 103 PHE A N 1
ATOM 829 C CA . PHE A 1 103 ? 10.822 5.283 -18.497 1.00 90.31 103 PHE A CA 1
ATOM 830 C C . PHE A 1 103 ? 10.342 6.027 -19.749 1.00 90.31 103 PHE A C 1
ATOM 832 O O . PHE A 1 103 ? 9.165 6.359 -19.832 1.00 90.31 103 PHE A O 1
ATOM 839 N N . LEU A 1 104 ? 11.201 6.217 -20.761 1.00 89.25 104 LEU A N 1
ATOM 840 C CA . LEU A 1 104 ? 10.792 6.796 -22.049 1.00 89.25 104 LEU A CA 1
ATOM 841 C C . LEU A 1 104 ? 9.796 5.907 -22.800 1.00 89.25 104 LEU A C 1
ATOM 843 O O . LEU A 1 104 ? 8.953 6.404 -23.533 1.00 89.25 104 LEU A O 1
ATOM 847 N N . ARG A 1 105 ? 9.902 4.582 -22.651 1.00 88.31 105 ARG A N 1
ATOM 848 C CA . ARG A 1 105 ? 8.905 3.658 -23.213 1.00 88.31 105 ARG A CA 1
ATOM 849 C C . ARG A 1 105 ? 7.678 3.578 -22.318 1.00 88.31 105 ARG A C 1
ATOM 851 O O . ARG A 1 105 ? 6.561 3.534 -22.817 1.00 88.31 105 ARG A O 1
ATOM 858 N N . TYR A 1 106 ? 7.896 3.602 -21.006 1.00 92.81 106 TYR A N 1
ATOM 859 C CA . TYR A 1 106 ? 6.810 3.566 -20.036 1.00 92.81 106 TYR A CA 1
ATOM 860 C C . TYR A 1 106 ? 5.885 4.779 -20.126 1.00 92.81 106 TYR A C 1
ATOM 862 O O . TYR A 1 106 ? 4.693 4.634 -19.893 1.00 92.81 106 TYR A O 1
ATOM 870 N N . SER A 1 107 ? 6.382 5.953 -20.525 1.00 92.00 107 SER A N 1
ATOM 871 C CA . SER A 1 107 ? 5.518 7.121 -20.712 1.00 92.00 107 SER A CA 1
ATOM 872 C C . SER A 1 107 ? 4.385 6.863 -21.704 1.00 92.00 107 SER A C 1
ATOM 874 O O . SER A 1 107 ? 3.287 7.332 -21.455 1.00 92.00 107 SER A O 1
ATOM 876 N N . GLY A 1 108 ? 4.614 6.071 -22.760 1.00 94.25 108 GLY A N 1
ATOM 877 C CA . GLY A 1 108 ? 3.545 5.675 -23.683 1.00 94.25 108 GLY A CA 1
ATOM 878 C C . GLY A 1 108 ? 2.480 4.803 -23.011 1.00 94.25 108 GLY A C 1
ATOM 879 O O . GLY A 1 108 ? 1.296 5.012 -23.227 1.00 94.25 108 GLY A O 1
ATOM 880 N N . VAL A 1 109 ? 2.889 3.901 -22.112 1.00 94.50 109 VAL A N 1
ATOM 881 C CA . VAL A 1 109 ? 1.957 3.096 -21.301 1.00 94.50 109 VAL A CA 1
ATOM 882 C C . VAL A 1 109 ? 1.124 3.991 -20.378 1.00 94.50 109 VAL A C 1
ATOM 884 O O . VAL A 1 109 ? -0.078 3.794 -20.239 1.00 94.50 109 VAL A O 1
ATOM 887 N N . VAL A 1 110 ? 1.742 5.006 -19.769 1.00 95.81 110 VAL A N 1
ATOM 888 C CA . VAL A 1 110 ? 1.036 5.998 -18.940 1.00 95.81 110 VAL A CA 1
ATOM 889 C C . VAL A 1 110 ? 0.064 6.838 -19.776 1.00 95.81 110 VAL A C 1
ATOM 891 O O . VAL A 1 110 ? -1.044 7.123 -19.323 1.00 95.81 110 VAL A O 1
ATOM 894 N N . ASP A 1 111 ? 0.445 7.211 -20.997 1.00 96.25 111 ASP A N 1
ATOM 895 C CA . ASP A 1 111 ? -0.427 7.938 -21.921 1.00 96.25 111 ASP A CA 1
ATOM 896 C C . ASP A 1 111 ? -1.633 7.070 -22.344 1.00 96.25 111 ASP A C 1
ATOM 898 O O . ASP A 1 111 ? -2.758 7.569 -22.385 1.00 96.25 111 ASP A O 1
ATOM 902 N N . ASP A 1 112 ? -1.441 5.762 -22.552 1.00 96.00 112 ASP A N 1
ATOM 903 C CA . ASP A 1 112 ? -2.534 4.811 -22.799 1.00 96.00 112 ASP A CA 1
ATOM 904 C C . ASP A 1 112 ? -3.476 4.699 -21.585 1.00 96.00 112 ASP A C 1
ATOM 906 O O . ASP A 1 112 ? -4.698 4.673 -21.746 1.00 96.00 112 ASP A O 1
ATOM 910 N N . MET A 1 113 ? -2.941 4.691 -20.354 1.00 96.75 113 MET A N 1
ATOM 911 C CA . MET A 1 113 ? -3.755 4.713 -19.126 1.00 96.75 113 MET A CA 1
ATOM 912 C C . MET A 1 113 ? -4.605 5.985 -19.029 1.00 96.75 113 MET A C 1
ATOM 914 O O . MET A 1 113 ? -5.771 5.916 -18.634 1.00 96.75 113 MET A O 1
ATOM 918 N N . LEU A 1 114 ? -4.033 7.141 -19.385 1.00 95.69 114 LEU A N 1
ATOM 919 C CA . LEU A 1 114 ? -4.741 8.422 -19.418 1.00 95.69 114 LEU A CA 1
ATOM 920 C C . LEU A 1 114 ? -5.885 8.400 -20.429 1.00 95.69 114 LEU A C 1
ATOM 922 O O . LEU A 1 114 ? -7.021 8.700 -20.062 1.00 95.69 114 LEU A O 1
ATOM 926 N N . GLN A 1 115 ? -5.606 7.984 -21.665 1.00 96.19 115 GLN A N 1
ATOM 927 C CA . GLN A 1 115 ? -6.622 7.868 -22.713 1.00 96.19 115 GLN A CA 1
ATOM 928 C C . GLN A 1 115 ? -7.733 6.903 -22.297 1.00 96.19 115 GLN A C 1
ATOM 930 O O . GLN A 1 115 ? -8.915 7.218 -22.426 1.00 96.19 115 GLN A O 1
ATOM 935 N N . LEU A 1 116 ? -7.372 5.748 -21.730 1.00 95.69 116 LEU A N 1
ATOM 936 C CA . LEU A 1 116 ? -8.344 4.782 -21.235 1.00 95.69 116 LEU A CA 1
ATOM 937 C C . LEU A 1 116 ? -9.231 5.401 -20.149 1.00 95.69 116 LEU A C 1
ATOM 939 O O . LEU A 1 116 ? -10.453 5.302 -20.233 1.00 95.69 116 LEU A O 1
ATOM 943 N N . LYS A 1 117 ? -8.652 6.096 -19.168 1.00 94.88 117 LYS A N 1
ATOM 944 C CA . LYS A 1 117 ? -9.408 6.807 -18.128 1.00 94.88 117 LYS A CA 1
ATOM 945 C C . LYS A 1 117 ? -10.392 7.826 -18.708 1.00 94.88 117 LYS A C 1
ATOM 947 O O . LYS A 1 117 ? -11.526 7.891 -18.238 1.00 94.88 117 LYS A O 1
ATOM 952 N N . GLU A 1 118 ? -10.007 8.579 -19.735 1.00 94.88 118 GLU A N 1
ATOM 953 C CA . GLU A 1 118 ? -10.891 9.552 -20.395 1.00 94.88 118 GLU A CA 1
ATOM 954 C C . GLU A 1 118 ? -12.101 8.898 -21.082 1.00 94.88 118 GLU A C 1
ATOM 956 O O . GLU A 1 118 ? -13.169 9.508 -21.146 1.00 94.88 118 GLU A O 1
ATOM 961 N N . THR A 1 119 ? -11.984 7.642 -21.531 1.00 96.81 119 THR A N 1
ATOM 962 C CA . THR A 1 119 ? -13.125 6.892 -22.094 1.00 96.81 119 THR A CA 1
ATOM 963 C C . THR A 1 119 ? -14.142 6.425 -21.044 1.00 96.81 119 THR A C 1
ATOM 965 O O . THR A 1 119 ? -15.267 6.072 -21.401 1.00 96.81 119 THR A O 1
ATOM 968 N N . TYR A 1 120 ? -13.787 6.470 -19.754 1.00 95.50 120 TYR A N 1
ATOM 969 C CA . TYR A 1 120 ? -14.608 6.004 -18.631 1.00 95.50 120 TYR A CA 1
ATOM 970 C C . TYR A 1 120 ? -14.781 7.079 -17.535 1.00 95.50 120 TYR A C 1
ATOM 972 O O . TYR A 1 120 ? -14.427 6.845 -16.377 1.00 95.50 120 TYR A O 1
ATOM 980 N N . PRO A 1 121 ? -15.359 8.257 -17.849 1.00 92.06 121 PRO A N 1
ATOM 981 C CA . PRO A 1 121 ? -15.445 9.381 -16.909 1.00 92.06 121 PRO A CA 1
ATOM 982 C C . PRO A 1 121 ? -16.376 9.129 -15.710 1.00 92.06 121 PRO A C 1
ATOM 984 O O . PRO A 1 121 ? -16.331 9.869 -14.728 1.00 92.06 121 PRO A O 1
ATOM 987 N N . ASP A 1 122 ? -17.236 8.112 -15.791 1.00 93.38 122 ASP A N 1
ATOM 988 C CA . ASP A 1 122 ? -18.238 7.759 -14.783 1.00 93.38 122 ASP A CA 1
ATOM 989 C C . ASP A 1 122 ? -17.847 6.544 -13.922 1.00 93.38 122 ASP A C 1
ATOM 991 O O . ASP A 1 122 ? -18.683 6.024 -13.173 1.00 93.38 122 ASP A O 1
ATOM 995 N N . ARG A 1 123 ? -16.601 6.069 -14.054 1.00 95.62 123 ARG A N 1
ATOM 996 C CA . ARG A 1 123 ? -16.056 4.937 -13.298 1.00 95.62 123 ARG A CA 1
ATOM 997 C C . ARG A 1 123 ? -15.179 5.408 -12.149 1.00 95.62 123 ARG A C 1
ATOM 999 O O . ARG A 1 123 ? -14.428 6.373 -12.268 1.00 95.62 123 ARG A O 1
ATOM 1006 N N . ASP A 1 124 ? -15.235 4.669 -11.047 1.00 97.06 124 ASP A N 1
ATOM 1007 C CA . ASP A 1 124 ? -14.183 4.711 -10.036 1.00 97.06 124 ASP A CA 1
ATOM 1008 C C . ASP A 1 124 ? -12.966 3.947 -10.570 1.00 97.06 124 ASP A C 1
ATOM 1010 O O . ASP A 1 124 ? -13.078 2.771 -10.916 1.00 97.06 124 ASP A O 1
ATOM 1014 N N . ILE A 1 125 ? -11.819 4.614 -10.691 1.00 97.25 125 ILE A N 1
ATOM 1015 C CA . ILE A 1 125 ? -10.625 4.028 -11.311 1.00 97.25 125 ILE A CA 1
ATOM 1016 C C . ILE A 1 125 ? -9.529 3.878 -10.266 1.00 97.25 125 ILE A C 1
ATOM 1018 O O . ILE A 1 125 ? -9.185 4.830 -9.562 1.00 97.25 125 ILE A O 1
ATOM 1022 N N . LEU A 1 126 ? -8.956 2.683 -10.202 1.00 97.19 126 LEU A N 1
ATOM 1023 C CA . LEU A 1 126 ? -7.804 2.354 -9.376 1.00 97.19 126 LEU A CA 1
ATOM 1024 C C . LEU A 1 126 ? -6.862 1.424 -10.138 1.00 97.19 126 LEU A C 1
ATOM 1026 O O . LEU A 1 126 ? -7.287 0.681 -11.023 1.00 97.19 126 LEU A O 1
ATOM 1030 N N . GLY A 1 127 ? -5.586 1.476 -9.781 1.00 97.25 127 GLY A N 1
ATOM 1031 C CA . GLY A 1 127 ? -4.560 0.583 -10.292 1.00 97.25 127 GLY A CA 1
ATOM 1032 C C . GLY A 1 127 ? -4.078 -0.406 -9.234 1.00 97.25 127 GLY A C 1
ATOM 1033 O O . GLY A 1 127 ? -4.087 -0.094 -8.041 1.00 97.25 127 GLY A O 1
ATOM 1034 N N . ILE A 1 128 ? -3.636 -1.583 -9.670 1.00 97.50 128 ILE A N 1
ATOM 1035 C CA . ILE A 1 128 ? -2.860 -2.529 -8.869 1.00 97.50 128 ILE A CA 1
ATOM 1036 C C . ILE A 1 128 ? -1.581 -2.880 -9.632 1.00 97.50 128 ILE A C 1
ATOM 1038 O O . ILE A 1 128 ? -1.659 -3.385 -10.752 1.00 97.50 128 ILE A O 1
ATOM 1042 N N . ASP A 1 129 ? -0.427 -2.645 -9.009 1.00 96.31 129 ASP A N 1
ATOM 1043 C CA . ASP A 1 129 ? 0.856 -3.170 -9.473 1.00 96.31 129 ASP A CA 1
ATOM 1044 C C . ASP A 1 129 ? 1.169 -4.501 -8.782 1.00 96.31 129 ASP A C 1
ATOM 1046 O O . ASP A 1 129 ? 1.311 -4.562 -7.557 1.00 96.31 129 ASP A O 1
ATOM 1050 N N . CYS A 1 130 ? 1.333 -5.552 -9.580 1.00 96.50 130 CYS A N 1
ATOM 1051 C CA . CYS A 1 130 ? 1.570 -6.928 -9.146 1.00 96.50 130 CYS A CA 1
ATOM 1052 C C . CYS A 1 130 ? 3.050 -7.284 -8.940 1.00 96.50 130 CYS A C 1
ATOM 1054 O O . CYS A 1 130 ? 3.421 -8.449 -9.059 1.00 96.50 130 CYS A O 1
ATOM 1056 N N . GLY A 1 131 ? 3.874 -6.296 -8.593 1.00 96.12 131 GLY A N 1
ATOM 1057 C CA . GLY A 1 131 ? 5.284 -6.489 -8.274 1.00 96.12 131 GLY A CA 1
ATOM 1058 C C . GLY A 1 131 ? 6.238 -6.298 -9.444 1.00 96.12 131 GLY A C 1
ATOM 1059 O O . GLY A 1 131 ? 5.846 -5.964 -10.566 1.00 96.12 131 GLY A O 1
ATOM 1060 N N . ASP A 1 132 ? 7.518 -6.459 -9.118 1.00 96.69 132 ASP A N 1
ATOM 1061 C CA . ASP A 1 132 ? 8.667 -6.242 -9.989 1.00 96.69 132 ASP A CA 1
ATOM 1062 C C . ASP A 1 132 ? 8.672 -4.822 -10.568 1.00 96.69 132 ASP A C 1
ATOM 1064 O O . ASP A 1 132 ? 8.889 -4.579 -11.759 1.00 96.69 132 ASP A O 1
ATOM 1068 N N . LEU A 1 133 ? 8.425 -3.855 -9.676 1.00 95.38 133 LEU A N 1
ATOM 1069 C CA . LEU A 1 133 ? 8.315 -2.434 -10.001 1.00 95.38 133 LEU A CA 1
ATOM 1070 C C . LEU A 1 133 ? 9.646 -1.900 -10.546 1.00 95.38 133 LEU A C 1
ATOM 1072 O O . LEU A 1 133 ? 9.683 -1.116 -11.495 1.00 95.38 133 LEU A O 1
ATOM 1076 N N . VAL A 1 134 ? 10.757 -2.328 -9.948 1.00 95.12 134 VAL A N 1
ATOM 1077 C CA . VAL A 1 134 ? 12.120 -2.025 -10.395 1.00 95.12 134 VAL A CA 1
ATOM 1078 C C . VAL A 1 134 ? 12.929 -3.311 -10.500 1.00 95.12 134 VAL A C 1
ATOM 1080 O O . VAL A 1 134 ? 12.671 -4.283 -9.807 1.00 95.12 134 VAL A O 1
ATOM 1083 N N . GLY A 1 135 ? 13.949 -3.316 -11.352 1.00 94.88 135 GLY A N 1
ATOM 1084 C CA . GLY A 1 135 ? 14.811 -4.478 -11.552 1.00 94.88 135 GLY A CA 1
ATOM 1085 C C . GLY A 1 135 ? 16.039 -4.453 -10.639 1.00 94.88 135 GLY A C 1
ATOM 1086 O O . GLY A 1 135 ? 17.136 -4.160 -11.122 1.00 94.88 135 GLY A O 1
ATOM 1087 N N . ASP A 1 136 ? 15.849 -4.687 -9.334 1.00 94.12 136 ASP A N 1
ATOM 1088 C CA . ASP A 1 136 ? 16.863 -4.608 -8.261 1.00 94.12 136 ASP A CA 1
ATOM 1089 C C . ASP A 1 136 ? 17.462 -3.201 -8.061 1.00 94.12 136 ASP A C 1
ATOM 1091 O O . ASP A 1 136 ? 18.607 -3.026 -7.623 1.00 94.12 136 ASP A O 1
ATOM 1095 N N . LYS A 1 137 ? 16.682 -2.169 -8.403 1.00 95.19 137 LYS A N 1
ATOM 1096 C CA . LYS A 1 137 ? 17.089 -0.754 -8.421 1.00 95.19 137 LYS A CA 1
ATOM 1097 C C . LYS A 1 137 ? 16.134 0.125 -7.605 1.00 95.19 137 LYS A C 1
ATOM 1099 O O . LYS A 1 137 ? 15.449 0.974 -8.174 1.00 95.19 137 LYS A O 1
ATOM 1104 N N . PRO A 1 138 ? 16.067 -0.044 -6.271 1.00 93.12 138 PRO A N 1
ATOM 1105 C CA . PRO A 1 138 ? 15.142 0.695 -5.401 1.00 93.12 138 PRO A CA 1
ATOM 1106 C C . PRO A 1 138 ? 15.324 2.220 -5.464 1.00 93.12 138 PRO A C 1
ATOM 1108 O O . PRO A 1 138 ? 14.401 2.968 -5.155 1.00 93.12 138 PRO A O 1
ATOM 1111 N N . GLU A 1 139 ? 16.491 2.709 -5.894 1.00 94.81 139 GLU A N 1
ATOM 1112 C CA . GLU A 1 139 ? 16.727 4.126 -6.182 1.00 94.81 139 GLU A CA 1
ATOM 1113 C C . GLU A 1 139 ? 15.837 4.691 -7.306 1.00 94.81 139 GLU A C 1
ATOM 1115 O O . GLU A 1 139 ? 15.728 5.909 -7.439 1.00 94.81 139 GLU A O 1
ATOM 1120 N N . LEU A 1 140 ? 15.193 3.832 -8.105 1.00 96.38 140 LEU A N 1
ATOM 1121 C CA . LEU A 1 140 ? 14.278 4.219 -9.177 1.00 96.38 140 LEU A CA 1
ATOM 1122 C C . LEU A 1 140 ? 12.812 4.317 -8.733 1.00 96.38 140 LEU A C 1
ATOM 1124 O O . LEU A 1 140 ? 12.018 4.853 -9.504 1.00 96.38 140 LEU A O 1
ATOM 1128 N N . TYR A 1 141 ? 12.443 3.893 -7.513 1.00 95.50 141 TYR A N 1
ATOM 1129 C CA . TYR A 1 141 ? 11.058 4.014 -7.033 1.00 95.50 141 TYR A CA 1
ATOM 1130 C C . TYR A 1 141 ? 10.495 5.439 -7.131 1.00 95.50 141 TYR A C 1
ATOM 1132 O O . TYR A 1 141 ? 9.385 5.576 -7.642 1.00 95.50 141 TYR A O 1
ATOM 1140 N N . PRO A 1 142 ? 11.217 6.510 -6.732 1.00 94.44 142 PRO A N 1
ATOM 1141 C CA . PRO A 1 142 ? 10.669 7.862 -6.834 1.00 94.44 142 PRO A CA 1
ATOM 1142 C C . PRO A 1 142 ? 10.355 8.266 -8.277 1.00 94.44 142 PRO A C 1
ATOM 1144 O O . PRO A 1 142 ? 9.300 8.836 -8.535 1.00 94.44 142 PRO A O 1
ATOM 1147 N N . LEU A 1 143 ? 11.234 7.920 -9.227 1.00 94.56 143 LEU A N 1
ATOM 1148 C CA . LEU A 1 143 ? 11.015 8.211 -10.646 1.00 94.56 143 LEU A CA 1
ATOM 1149 C C . LEU A 1 143 ? 9.855 7.383 -11.211 1.00 94.56 143 LEU A C 1
ATOM 1151 O O . LEU A 1 143 ? 9.061 7.883 -12.000 1.00 94.56 143 LEU A O 1
ATOM 1155 N N . TYR A 1 144 ? 9.734 6.127 -10.791 1.00 94.69 144 TYR A N 1
ATOM 1156 C CA . TYR A 1 144 ? 8.600 5.290 -11.151 1.00 94.69 144 TYR A CA 1
ATOM 1157 C C . TYR A 1 144 ? 7.268 5.878 -10.666 1.00 94.69 144 TYR A C 1
ATOM 1159 O O . TYR A 1 144 ? 6.343 6.019 -11.470 1.00 94.69 144 TYR A O 1
ATOM 1167 N N . VAL A 1 145 ? 7.195 6.289 -9.395 1.00 95.06 145 VAL A N 1
ATOM 1168 C CA . VAL A 1 145 ? 6.013 6.948 -8.819 1.00 95.06 145 VAL A CA 1
ATOM 1169 C C . VAL A 1 145 ? 5.700 8.237 -9.567 1.00 95.06 145 VAL A C 1
ATOM 1171 O O . VAL A 1 145 ? 4.558 8.440 -9.969 1.00 95.06 145 VAL A O 1
ATOM 1174 N N . GLU A 1 146 ? 6.705 9.073 -9.829 1.00 95.00 146 GLU A N 1
ATOM 1175 C CA . GLU A 1 146 ? 6.541 10.296 -10.617 1.00 95.00 146 GLU A CA 1
ATOM 1176 C C . GLU A 1 146 ? 5.909 9.995 -11.984 1.00 95.00 146 GLU A C 1
ATOM 1178 O O . GLU A 1 146 ? 4.915 10.623 -12.350 1.00 95.00 146 GLU A O 1
ATOM 1183 N N . GLN A 1 147 ? 6.413 8.994 -12.715 1.00 94.62 147 GLN A N 1
ATOM 1184 C CA . GLN A 1 147 ? 5.893 8.674 -14.044 1.00 94.62 147 GLN A CA 1
ATOM 1185 C C . GLN A 1 147 ? 4.461 8.140 -14.007 1.00 94.62 147 GLN A C 1
ATOM 1187 O O . GLN A 1 147 ? 3.617 8.655 -14.737 1.00 94.62 147 GLN A O 1
ATOM 1192 N N . VAL A 1 148 ? 4.157 7.151 -13.161 1.00 94.94 148 VAL A N 1
ATOM 1193 C CA . VAL A 1 148 ? 2.803 6.572 -13.099 1.00 94.94 148 VAL A CA 1
ATOM 1194 C C . VAL A 1 148 ? 1.784 7.563 -12.523 1.00 94.94 148 VAL A C 1
ATOM 1196 O O . VAL A 1 148 ? 0.633 7.581 -12.954 1.00 94.94 148 VAL A O 1
ATOM 1199 N N . SER A 1 149 ? 2.204 8.465 -11.624 1.00 95.44 149 SER A N 1
ATOM 1200 C CA . SER A 1 149 ? 1.326 9.488 -11.039 1.00 95.44 149 SER A CA 1
ATOM 1201 C C . SER A 1 149 ? 0.750 10.458 -12.074 1.00 95.44 149 SER A C 1
ATOM 1203 O O . SER A 1 149 ? -0.331 11.008 -11.853 1.00 95.44 149 SER A O 1
ATOM 1205 N N . ARG A 1 150 ? 1.407 10.616 -13.235 1.00 95.81 150 ARG A N 1
ATOM 1206 C CA . ARG A 1 150 ? 0.900 11.414 -14.363 1.00 95.81 150 ARG A CA 1
ATOM 1207 C C . ARG A 1 150 ? -0.443 10.903 -14.884 1.00 95.81 150 ARG A C 1
ATOM 1209 O O . ARG A 1 150 ? -1.202 11.710 -15.407 1.00 95.81 150 ARG A O 1
ATOM 1216 N N . ALA A 1 151 ? -0.770 9.619 -14.693 1.00 95.50 151 ALA A N 1
ATOM 1217 C CA . ALA A 1 151 ? -2.092 9.077 -15.013 1.00 95.50 151 ALA A CA 1
ATOM 1218 C C . ALA A 1 151 ? -3.215 9.663 -14.126 1.00 95.50 151 ALA A C 1
ATOM 1220 O O . ALA A 1 151 ? -4.403 9.635 -14.471 1.00 95.50 151 ALA A O 1
ATOM 1221 N N . GLY A 1 152 ? -2.859 10.207 -12.957 1.00 95.44 152 GLY A N 1
ATOM 1222 C CA . GLY A 1 152 ? -3.813 10.689 -11.960 1.00 95.44 152 GLY A CA 1
ATOM 1223 C C . GLY A 1 152 ? -4.753 9.579 -11.483 1.00 95.44 152 GLY A C 1
ATOM 1224 O O . GLY A 1 152 ? -5.952 9.821 -11.338 1.00 95.44 152 GLY A O 1
ATOM 1225 N N . ILE A 1 153 ? -4.234 8.355 -11.366 1.00 96.50 153 ILE A N 1
ATOM 1226 C CA . ILE A 1 153 ? -4.941 7.163 -10.890 1.00 96.50 153 ILE A CA 1
ATOM 1227 C C . ILE A 1 153 ? -4.174 6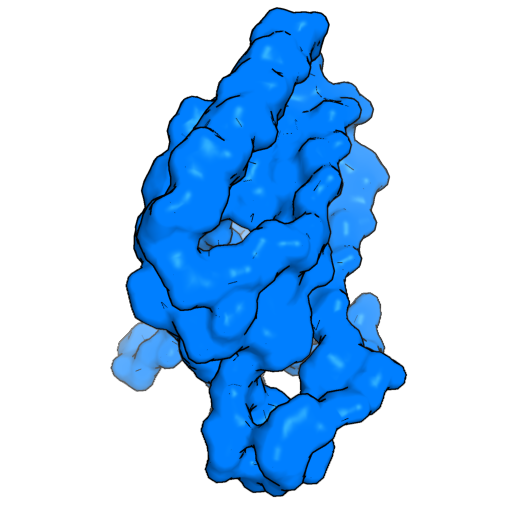.653 -9.668 1.00 96.50 153 ILE A C 1
ATOM 1229 O O . ILE A 1 153 ? -2.960 6.471 -9.785 1.00 96.50 153 ILE A O 1
ATOM 1233 N N . PRO A 1 154 ? -4.836 6.402 -8.527 1.00 96.50 154 PRO A N 1
ATOM 1234 C CA . PRO A 1 154 ? -4.183 5.811 -7.370 1.00 96.50 154 PRO A CA 1
ATOM 1235 C C . PRO A 1 154 ? -3.843 4.345 -7.643 1.00 96.50 154 PRO A C 1
ATOM 1237 O O . PRO A 1 154 ? -4.709 3.572 -8.055 1.00 96.50 154 PRO A O 1
ATOM 1240 N N . PHE A 1 155 ? -2.598 3.959 -7.375 1.00 97.31 155 PHE A N 1
ATOM 1241 C CA . PHE A 1 155 ? -2.128 2.580 -7.536 1.00 97.31 155 PHE A CA 1
ATOM 1242 C C . PHE A 1 155 ? -1.809 1.952 -6.176 1.00 97.31 155 PHE A C 1
ATOM 1244 O O . PHE A 1 155 ? -1.018 2.484 -5.393 1.00 97.31 155 PHE A O 1
ATOM 1251 N N . TYR A 1 156 ? -2.422 0.805 -5.913 1.00 97.38 156 TYR A N 1
ATOM 1252 C CA . TYR A 1 156 ? -2.076 -0.110 -4.830 1.00 97.38 156 TYR A CA 1
ATOM 1253 C C . TYR A 1 156 ? -0.983 -1.053 -5.330 1.00 97.38 156 TYR A C 1
ATOM 1255 O O . TYR A 1 156 ? -0.975 -1.420 -6.498 1.00 97.38 156 TYR A O 1
ATOM 1263 N N . ARG A 1 157 ? -0.017 -1.406 -4.487 1.00 96.44 157 ARG A N 1
ATOM 1264 C CA . ARG A 1 157 ? 1.185 -2.129 -4.927 1.00 96.44 157 ARG A CA 1
ATOM 1265 C C . ARG A 1 157 ? 1.493 -3.303 -4.020 1.00 96.44 157 ARG A C 1
ATOM 1267 O O . ARG A 1 157 ? 1.109 -3.296 -2.849 1.00 96.44 157 ARG A O 1
ATOM 1274 N N . LEU A 1 158 ? 2.191 -4.283 -4.565 1.00 95.44 158 LEU A N 1
ATOM 1275 C CA . LEU A 1 158 ? 2.920 -5.296 -3.812 1.00 95.44 158 LEU A CA 1
ATOM 1276 C C . LEU A 1 158 ? 4.353 -5.387 -4.350 1.00 95.44 158 LEU A C 1
ATOM 1278 O O . LEU A 1 158 ? 4.584 -5.007 -5.500 1.00 95.44 158 LEU A O 1
ATOM 1282 N N . PRO A 1 159 ? 5.321 -5.846 -3.540 1.00 96.31 159 PRO A N 1
ATOM 1283 C CA . PRO A 1 159 ? 6.659 -6.131 -4.038 1.00 96.31 159 PRO A CA 1
ATOM 1284 C C . PRO A 1 159 ? 6.656 -7.404 -4.894 1.00 96.31 159 PRO A C 1
ATOM 1286 O O . PRO A 1 159 ? 5.959 -8.368 -4.580 1.00 96.31 159 PRO A O 1
ATOM 1289 N N . GLY A 1 160 ? 7.481 -7.420 -5.937 1.00 96.62 160 GLY A N 1
ATOM 1290 C CA . GLY A 1 160 ? 7.936 -8.645 -6.595 1.00 96.62 160 GLY A CA 1
ATOM 1291 C C . GLY A 1 160 ? 9.309 -9.081 -6.082 1.00 96.62 160 GLY A C 1
ATOM 1292 O O . GLY A 1 160 ? 9.839 -8.533 -5.109 1.00 96.62 160 GLY A O 1
ATOM 1293 N N . ASN A 1 161 ? 9.914 -10.078 -6.729 1.00 95.56 161 ASN A N 1
ATOM 1294 C CA . ASN A 1 161 ? 11.221 -10.573 -6.307 1.00 95.56 161 ASN A CA 1
ATOM 1295 C C . ASN A 1 161 ? 12.352 -9.574 -6.544 1.00 95.56 161 ASN A C 1
ATOM 1297 O O . ASN A 1 161 ? 13.279 -9.534 -5.739 1.00 95.56 161 ASN A O 1
ATOM 1301 N N . HIS A 1 162 ? 12.269 -8.743 -7.582 1.00 96.00 162 HIS A N 1
ATOM 1302 C CA . HIS A 1 162 ? 13.272 -7.713 -7.863 1.00 96.00 162 HIS A CA 1
ATOM 1303 C C . HIS A 1 162 ? 13.132 -6.463 -6.976 1.00 96.00 162 HIS A C 1
ATOM 1305 O O . HIS A 1 162 ? 14.014 -5.599 -6.952 1.00 96.00 162 HIS A O 1
ATOM 1311 N N . ASP A 1 163 ? 12.053 -6.383 -6.197 1.00 95.62 163 ASP A N 1
ATOM 1312 C CA . ASP A 1 163 ? 11.805 -5.312 -5.232 1.00 95.62 163 ASP A CA 1
ATOM 1313 C C . ASP A 1 163 ? 12.374 -5.634 -3.833 1.00 95.62 163 ASP A C 1
ATOM 1315 O O . ASP A 1 163 ? 12.384 -4.774 -2.936 1.00 95.62 163 ASP A O 1
ATOM 1319 N N . LEU A 1 164 ? 12.867 -6.865 -3.640 1.00 94.19 164 LEU A N 1
ATOM 1320 C CA . LEU A 1 164 ? 13.388 -7.359 -2.372 1.00 94.19 164 LEU A CA 1
ATOM 1321 C C . LEU A 1 164 ? 14.748 -6.754 -1.990 1.00 94.19 164 LEU A C 1
ATOM 1323 O O . LEU A 1 164 ? 15.579 -6.326 -2.791 1.00 94.19 164 LEU A O 1
ATOM 1327 N N . GLN A 1 165 ? 15.007 -6.771 -0.689 1.00 93.50 165 GLN A N 1
ATOM 1328 C CA . GLN A 1 165 ? 16.290 -6.498 -0.075 1.00 93.50 165 GLN A CA 1
ATOM 1329 C C . GLN A 1 165 ? 16.997 -7.812 0.264 1.00 93.50 165 GLN A C 1
ATOM 1331 O O . GLN A 1 165 ? 16.667 -8.486 1.240 1.00 93.50 165 GLN A O 1
ATOM 1336 N N . TYR A 1 166 ? 18.039 -8.120 -0.499 1.00 92.44 166 TYR A N 1
ATOM 1337 C CA . TYR A 1 166 ? 18.898 -9.277 -0.255 1.00 92.44 166 TYR A CA 1
ATOM 1338 C C . TYR A 1 166 ? 19.886 -9.067 0.904 1.00 92.44 166 TYR A C 1
ATOM 1340 O O . TYR A 1 166 ? 20.094 -7.951 1.392 1.00 92.44 166 TYR A O 1
ATOM 1348 N N . GLY A 1 167 ? 20.525 -10.160 1.334 1.00 91.31 167 GLY A N 1
ATOM 1349 C CA . GLY A 1 167 ? 21.545 -10.166 2.396 1.00 91.31 167 GLY A CA 1
ATOM 1350 C C . GLY A 1 167 ? 20.986 -10.246 3.821 1.00 91.31 167 GLY A C 1
ATOM 1351 O O . GLY A 1 167 ? 21.746 -10.301 4.786 1.00 91.31 167 GLY A O 1
ATOM 1352 N N . GLY A 1 168 ? 19.661 -10.273 3.960 1.00 90.69 168 GLY A N 1
ATOM 1353 C CA . GLY A 1 168 ? 18.977 -10.601 5.204 1.00 90.69 168 GLY A CA 1
ATOM 1354 C C . GLY A 1 168 ? 19.038 -12.093 5.549 1.00 90.69 168 GLY A C 1
ATOM 1355 O O . GLY A 1 168 ? 19.354 -12.924 4.698 1.00 90.69 168 GLY A O 1
ATOM 1356 N N . ARG A 1 169 ? 18.715 -12.438 6.802 1.00 89.62 169 ARG A N 1
ATOM 1357 C CA . ARG A 1 169 ? 18.725 -13.832 7.294 1.00 89.62 169 ARG A CA 1
ATOM 1358 C C . ARG A 1 169 ? 17.468 -14.625 6.919 1.00 89.62 169 ARG A C 1
ATOM 1360 O O . ARG A 1 169 ? 17.512 -15.848 6.959 1.00 89.62 169 ARG A O 1
ATOM 1367 N N . SER A 1 170 ? 16.368 -13.938 6.617 1.00 88.12 170 SER A N 1
ATOM 1368 C CA . SER A 1 170 ? 15.039 -14.522 6.400 1.00 88.12 170 SER A CA 1
ATOM 1369 C C . SER A 1 170 ? 14.097 -13.525 5.707 1.00 88.12 170 SER A C 1
ATOM 1371 O O . SER A 1 170 ? 14.459 -12.355 5.508 1.00 88.12 170 SER A O 1
ATOM 1373 N N . THR A 1 171 ? 12.892 -13.981 5.348 1.00 92.62 171 THR A N 1
ATOM 1374 C CA . THR A 1 171 ? 11.905 -13.209 4.576 1.00 92.62 171 THR A CA 1
ATOM 1375 C C . THR A 1 171 ? 11.495 -11.889 5.237 1.00 92.62 171 THR A C 1
ATOM 1377 O O . THR A 1 171 ? 11.345 -10.876 4.561 1.00 92.62 171 THR A O 1
ATOM 1380 N N . GLU A 1 172 ? 11.444 -11.830 6.568 1.00 91.12 172 GLU A N 1
ATOM 1381 C CA . GLU A 1 172 ? 10.964 -10.678 7.350 1.00 91.12 172 GLU A CA 1
ATOM 1382 C C . GLU A 1 172 ? 11.832 -9.421 7.156 1.00 91.12 172 GLU A C 1
ATOM 1384 O O . GLU A 1 172 ? 11.417 -8.288 7.421 1.00 91.12 172 GLU A O 1
ATOM 1389 N N . THR A 1 173 ? 13.064 -9.621 6.682 1.00 91.81 173 THR A N 1
ATOM 1390 C CA . THR A 1 173 ? 14.029 -8.552 6.400 1.00 91.81 173 THR A CA 1
ATOM 1391 C C . THR A 1 173 ? 14.058 -8.115 4.934 1.00 91.81 173 THR A C 1
ATOM 1393 O O . THR A 1 173 ? 14.748 -7.143 4.606 1.00 91.81 173 THR A O 1
ATOM 1396 N N . SER A 1 174 ? 13.316 -8.805 4.065 1.00 95.00 174 SER A N 1
ATOM 1397 C CA . SER A 1 174 ? 13.412 -8.660 2.613 1.00 95.00 174 SER A CA 1
ATOM 1398 C C . SER A 1 174 ? 12.578 -7.508 2.051 1.00 95.00 174 SER A C 1
ATOM 1400 O O . SER A 1 174 ? 12.947 -6.940 1.034 1.00 95.00 174 SER A O 1
ATOM 1402 N N . THR A 1 175 ? 11.529 -7.047 2.729 1.00 94.69 175 THR A N 1
ATOM 1403 C CA . THR A 1 175 ? 10.635 -6.009 2.177 1.00 94.69 175 THR A CA 1
ATOM 1404 C C . THR A 1 175 ? 10.928 -4.593 2.666 1.00 94.69 175 THR A C 1
ATOM 1406 O O . THR A 1 175 ? 10.311 -3.639 2.208 1.00 94.69 175 THR A O 1
ATOM 1409 N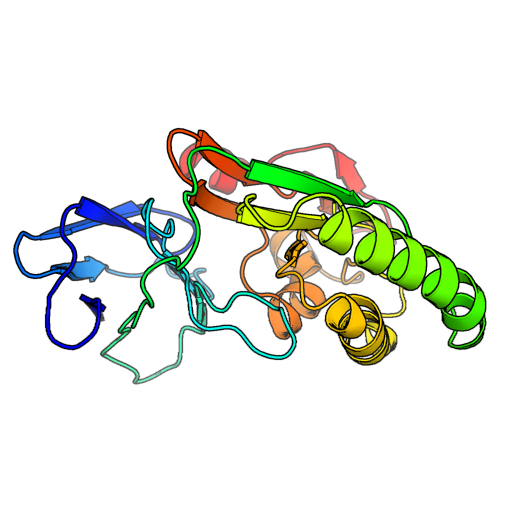 N . LYS A 1 176 ? 11.950 -4.391 3.509 1.00 92.75 176 LYS A N 1
ATOM 1410 C CA . LYS A 1 176 ? 12.233 -3.091 4.154 1.00 92.75 176 LYS A CA 1
ATOM 1411 C C . LYS A 1 176 ? 12.358 -1.904 3.186 1.00 92.75 176 LYS A C 1
ATOM 1413 O O . LYS A 1 176 ? 11.976 -0.785 3.527 1.00 92.75 176 LYS A O 1
ATOM 1418 N N . ARG A 1 177 ? 12.943 -2.111 2.001 1.00 91.69 177 ARG A N 1
ATOM 1419 C CA . ARG A 1 177 ? 13.103 -1.046 0.990 1.00 91.69 177 ARG A CA 1
ATOM 1420 C C . ARG A 1 177 ? 11.776 -0.695 0.333 1.00 91.69 177 ARG A C 1
ATOM 1422 O O . ARG A 1 177 ? 11.495 0.489 0.175 1.00 91.69 177 ARG A O 1
ATOM 1429 N N . TYR A 1 178 ? 10.987 -1.708 -0.011 1.00 95.56 178 TYR A N 1
ATOM 1430 C CA . TYR A 1 178 ? 9.624 -1.546 -0.501 1.00 95.56 178 TYR A CA 1
ATOM 1431 C C . TYR A 1 178 ? 8.763 -0.830 0.549 1.00 95.56 178 TYR A C 1
ATOM 1433 O O . TYR A 1 178 ? 8.224 0.242 0.285 1.00 95.56 178 TYR A O 1
ATOM 1441 N N . GLU A 1 179 ? 8.752 -1.342 1.780 1.00 95.81 179 GLU A N 1
ATOM 1442 C CA . GLU A 1 179 ? 7.923 -0.843 2.878 1.00 95.81 179 GLU A CA 1
ATOM 1443 C C . GLU A 1 179 ? 8.191 0.623 3.216 1.00 95.81 179 GLU A C 1
ATOM 1445 O O . GLU A 1 179 ? 7.280 1.380 3.544 1.00 95.81 179 GLU A O 1
ATOM 1450 N N . LYS A 1 180 ? 9.451 1.054 3.096 1.00 93.00 180 LYS A N 1
ATOM 1451 C CA . LYS A 1 180 ? 9.832 2.455 3.289 1.00 93.00 180 LYS A CA 1
ATOM 1452 C C . LYS A 1 180 ? 9.145 3.399 2.291 1.00 93.00 180 LYS A C 1
ATOM 1454 O O . LYS A 1 180 ? 8.933 4.558 2.631 1.00 93.00 180 LYS A O 1
ATOM 1459 N N . ASN A 1 181 ? 8.860 2.934 1.076 1.00 92.38 181 ASN A N 1
ATOM 1460 C CA . ASN A 1 181 ? 8.277 3.748 0.008 1.00 92.38 181 ASN A CA 1
ATOM 1461 C C . ASN A 1 181 ? 6.758 3.570 -0.104 1.00 92.38 181 ASN A C 1
ATOM 1463 O O . ASN A 1 181 ? 6.073 4.525 -0.454 1.00 92.38 181 ASN A O 1
ATOM 1467 N N . PHE A 1 182 ? 6.243 2.372 0.186 1.00 95.94 182 PHE A N 1
ATOM 1468 C CA . PHE A 1 182 ? 4.864 1.996 -0.146 1.00 95.94 182 PHE A CA 1
ATOM 1469 C C . PHE A 1 182 ? 4.050 1.433 1.027 1.00 95.94 182 PHE A C 1
ATOM 1471 O O . PHE A 1 182 ? 2.852 1.211 0.872 1.00 95.94 182 PHE A O 1
ATOM 1478 N N . GLY A 1 183 ? 4.663 1.222 2.197 1.00 96.38 183 GLY A N 1
ATOM 1479 C CA . GLY A 1 183 ? 3.976 0.705 3.382 1.00 96.38 183 GLY A CA 1
ATOM 1480 C C . GLY A 1 183 ? 3.883 -0.824 3.435 1.00 96.38 183 GLY A C 1
ATOM 1481 O O . GLY A 1 183 ? 4.793 -1.502 2.964 1.00 96.38 183 GLY A O 1
ATOM 1482 N N . PRO A 1 184 ? 2.846 -1.397 4.067 1.00 97.44 184 PRO A N 1
ATOM 1483 C CA . PRO A 1 184 ? 2.768 -2.840 4.295 1.00 97.44 184 PRO A CA 1
ATOM 1484 C C . PRO A 1 184 ? 2.754 -3.636 2.977 1.00 97.44 184 PRO A C 1
ATOM 1486 O O . PRO A 1 184 ? 2.220 -3.186 1.964 1.00 97.44 184 PRO A O 1
ATOM 1489 N N . ASP A 1 185 ? 3.339 -4.834 2.993 1.00 96.19 185 ASP A N 1
ATOM 1490 C CA . ASP A 1 185 ? 3.448 -5.735 1.833 1.00 96.19 185 ASP A CA 1
ATOM 1491 C C . ASP A 1 185 ? 2.267 -6.714 1.693 1.00 96.19 185 ASP A C 1
ATOM 1493 O O . ASP A 1 185 ? 2.158 -7.435 0.704 1.00 96.19 185 ASP A O 1
ATOM 1497 N N . HIS A 1 186 ? 1.359 -6.713 2.661 1.00 97.50 186 HIS A N 1
ATOM 1498 C CA . HIS A 1 186 ? 0.062 -7.369 2.602 1.00 97.50 186 HIS A CA 1
ATOM 1499 C C . HIS A 1 186 ? -0.966 -6.467 3.279 1.00 97.50 186 HIS A C 1
ATOM 1501 O O . HIS A 1 186 ? -0.681 -5.838 4.298 1.00 97.50 186 HIS A O 1
ATOM 1507 N N . TYR A 1 187 ? -2.141 -6.339 2.679 1.00 98.50 187 TYR A N 1
ATOM 1508 C CA . TYR A 1 187 ? -3.212 -5.483 3.180 1.00 98.50 187 TYR A CA 1
ATOM 1509 C C . TYR A 1 187 ? -4.516 -5.791 2.452 1.00 98.50 187 TYR A C 1
ATOM 1511 O O . TYR A 1 187 ? -4.560 -6.550 1.484 1.00 98.50 187 TYR A O 1
ATOM 1519 N N . SER A 1 188 ? -5.602 -5.187 2.918 1.00 98.62 188 SER A N 1
ATOM 1520 C CA . SER A 1 188 ? -6.895 -5.267 2.257 1.00 98.62 188 SER A CA 1
ATOM 1521 C C . SER A 1 188 ? -7.539 -3.896 2.153 1.00 98.62 188 SER A C 1
ATOM 1523 O O . SER A 1 188 ? -7.144 -2.950 2.833 1.00 98.62 188 SER A O 1
ATOM 1525 N N . PHE A 1 189 ? -8.537 -3.772 1.290 1.00 98.62 189 PHE A N 1
ATOM 1526 C CA . PHE A 1 189 ? -9.409 -2.606 1.241 1.00 98.62 189 PHE A CA 1
ATOM 1527 C C . PHE A 1 189 ? -10.730 -2.973 0.579 1.00 98.62 189 PHE A C 1
ATOM 1529 O O . PHE A 1 189 ? -10.824 -3.917 -0.204 1.00 98.62 189 PHE A O 1
ATOM 1536 N N . ASN A 1 190 ? -11.762 -2.196 0.872 1.00 98.38 190 ASN A N 1
ATOM 1537 C CA . ASN A 1 190 ? -13.048 -2.314 0.217 1.00 98.38 190 ASN A CA 1
ATOM 1538 C C . ASN A 1 190 ? -13.178 -1.241 -0.859 1.00 98.38 190 ASN A C 1
ATOM 1540 O O . ASN A 1 190 ? -12.817 -0.079 -0.659 1.00 98.38 190 ASN A O 1
ATOM 1544 N N . ARG A 1 191 ? -13.750 -1.626 -1.996 1.00 97.38 191 ARG A N 1
ATOM 1545 C CA . ARG A 1 191 ? -14.230 -0.687 -3.005 1.00 97.38 191 ARG A CA 1
ATOM 1546 C C . ARG A 1 191 ? -15.589 -1.163 -3.489 1.00 97.38 191 ARG A C 1
ATOM 1548 O O . ARG A 1 191 ? -15.714 -2.276 -4.006 1.00 97.38 191 ARG A O 1
ATOM 1555 N N . GLY A 1 192 ? -16.624 -0.367 -3.248 1.00 96.19 192 GLY A N 1
ATOM 1556 C CA . GLY A 1 192 ? -18.013 -0.759 -3.462 1.00 96.19 192 GLY A CA 1
ATOM 1557 C C . GLY A 1 192 ? -18.348 -2.065 -2.746 1.00 96.19 192 GLY A C 1
ATOM 1558 O O . GLY A 1 192 ? -18.273 -2.161 -1.525 1.00 96.19 192 GLY A O 1
ATOM 1559 N N . LYS A 1 193 ? -18.714 -3.091 -3.520 1.00 96.06 193 LYS A N 1
ATOM 1560 C CA . LYS A 1 193 ? -19.070 -4.426 -3.007 1.00 96.06 193 LYS A CA 1
ATOM 1561 C C . LYS A 1 193 ? -17.911 -5.431 -3.035 1.00 96.06 193 LYS A C 1
ATOM 1563 O O . LYS A 1 193 ? -18.141 -6.613 -2.800 1.00 96.06 193 LYS A O 1
ATOM 1568 N N . ILE A 1 194 ? -16.701 -4.988 -3.374 1.00 97.69 194 ILE A N 1
ATOM 1569 C CA . ILE A 1 194 ? -15.527 -5.848 -3.545 1.00 97.69 194 ILE A CA 1
ATOM 1570 C C . ILE A 1 194 ? -14.587 -5.653 -2.358 1.00 97.69 194 ILE A C 1
ATOM 1572 O O . ILE A 1 194 ? -14.224 -4.520 -2.034 1.00 97.69 194 ILE A O 1
ATOM 1576 N N . HIS A 1 195 ? -14.181 -6.766 -1.746 1.00 98.06 195 HIS A N 1
ATOM 1577 C CA . HIS A 1 195 ? -13.088 -6.815 -0.782 1.00 98.06 195 HIS A CA 1
ATOM 1578 C C . HIS A 1 195 ? -11.816 -7.265 -1.503 1.00 98.06 195 HIS A C 1
ATOM 1580 O O . HIS A 1 195 ? -11.730 -8.403 -1.965 1.00 98.06 195 HIS A O 1
ATOM 1586 N N . TYR A 1 196 ? -10.852 -6.361 -1.635 1.00 98.38 196 TYR A N 1
ATOM 1587 C CA . TYR A 1 196 ? -9.546 -6.652 -2.206 1.00 98.38 196 TYR A CA 1
ATOM 1588 C C . TYR A 1 196 ? -8.613 -7.135 -1.108 1.00 98.38 196 TYR A C 1
ATOM 1590 O O . TYR A 1 196 ? -8.481 -6.473 -0.080 1.00 98.38 196 TYR A O 1
ATOM 1598 N N . VAL A 1 197 ? -7.936 -8.250 -1.361 1.00 98.06 197 VAL A N 1
ATOM 1599 C CA . VAL A 1 197 ? -6.855 -8.765 -0.522 1.00 98.06 197 VAL A CA 1
ATOM 1600 C C . VAL A 1 197 ? -5.590 -8.782 -1.369 1.00 98.06 197 VAL A C 1
ATOM 1602 O O . VAL A 1 197 ? -5.555 -9.407 -2.428 1.00 98.06 197 VAL A O 1
ATOM 1605 N N . VAL A 1 198 ? -4.566 -8.069 -0.912 1.00 97.69 198 VAL A N 1
ATOM 1606 C CA . VAL A 1 198 ? -3.265 -7.943 -1.566 1.00 97.69 198 VAL A CA 1
ATOM 1607 C C . VAL A 1 198 ? -2.250 -8.702 -0.723 1.00 97.69 198 VAL A C 1
ATOM 1609 O O . VAL A 1 198 ? -2.088 -8.400 0.457 1.00 97.69 198 VAL A O 1
ATOM 1612 N N . LEU A 1 199 ? -1.599 -9.705 -1.314 1.00 96.88 199 LEU A N 1
ATOM 1613 C CA . LEU A 1 199 ? -0.712 -10.630 -0.607 1.00 96.88 199 LEU A CA 1
ATOM 1614 C C . LEU A 1 199 ? 0.645 -10.700 -1.307 1.00 96.88 199 LEU A C 1
ATOM 1616 O O . LEU A 1 199 ? 0.719 -11.080 -2.475 1.00 96.88 199 LEU A O 1
ATOM 1620 N N . ASN A 1 200 ? 1.714 -10.391 -0.577 1.00 95.62 200 ASN A N 1
ATOM 1621 C CA . ASN A 1 200 ? 3.071 -10.720 -0.994 1.00 95.62 200 ASN A CA 1
ATOM 1622 C C . ASN A 1 200 ? 3.298 -12.234 -0.860 1.00 95.62 200 ASN A C 1
ATOM 1624 O O . ASN A 1 200 ? 3.207 -12.792 0.234 1.00 95.62 200 ASN A O 1
ATOM 1628 N N . ASN A 1 201 ? 3.602 -12.894 -1.976 1.00 95.25 201 ASN A N 1
ATOM 1629 C CA . ASN A 1 201 ? 3.913 -14.322 -2.030 1.00 95.25 201 ASN A CA 1
ATOM 1630 C C . ASN A 1 201 ? 5.401 -14.601 -2.300 1.00 95.25 201 ASN A C 1
ATOM 1632 O O . ASN A 1 201 ? 5.765 -15.747 -2.568 1.00 95.25 201 ASN A O 1
ATOM 1636 N N . VAL A 1 202 ? 6.260 -13.581 -2.272 1.00 95.94 202 VAL A N 1
ATOM 1637 C CA . VAL A 1 202 ? 7.691 -13.732 -2.525 1.00 95.94 202 VAL A CA 1
ATOM 1638 C C . VAL A 1 202 ? 8.415 -13.984 -1.208 1.00 95.94 202 VAL A C 1
ATOM 1640 O O . VAL A 1 202 ? 8.780 -13.064 -0.477 1.00 95.94 202 VAL A O 1
ATOM 1643 N N . PHE A 1 203 ? 8.654 -15.258 -0.907 1.00 96.06 203 PHE A N 1
ATOM 1644 C CA . PHE A 1 203 ? 9.331 -15.662 0.318 1.00 96.06 203 PHE A CA 1
ATOM 1645 C C . PHE A 1 203 ? 10.840 -15.774 0.096 1.00 96.06 203 PHE A C 1
ATOM 1647 O O . PHE A 1 203 ? 11.326 -16.728 -0.518 1.00 96.06 203 PHE A O 1
ATOM 1654 N N . TYR A 1 204 ? 11.602 -14.814 0.620 1.00 95.94 204 TYR A N 1
ATOM 1655 C CA . TYR A 1 204 ? 13.063 -14.829 0.540 1.00 95.94 204 TYR A CA 1
ATOM 1656 C C . TYR A 1 204 ? 13.666 -15.847 1.516 1.00 95.94 204 TYR A C 1
ATOM 1658 O O . TYR A 1 204 ? 13.448 -15.777 2.727 1.00 95.94 204 TYR A O 1
ATOM 1666 N N . VAL A 1 205 ? 14.491 -16.767 1.004 1.00 94.75 205 VAL A N 1
ATOM 1667 C CA . VAL A 1 205 ? 15.034 -17.885 1.804 1.00 94.75 205 VAL A CA 1
ATOM 1668 C C . VAL A 1 205 ? 16.334 -17.548 2.547 1.00 94.75 205 VAL A C 1
ATOM 1670 O O . VAL A 1 205 ? 16.964 -18.435 3.118 1.00 94.75 205 VAL A O 1
ATOM 1673 N N . GLY A 1 206 ? 16.766 -16.281 2.548 1.00 93.50 206 GLY A N 1
ATOM 1674 C CA . GLY A 1 206 ? 17.957 -15.852 3.294 1.00 93.50 206 GLY A CA 1
ATOM 1675 C C . GLY A 1 206 ? 19.291 -16.156 2.604 1.00 93.50 206 GLY A C 1
ATOM 1676 O O . GLY A 1 206 ? 20.334 -16.132 3.257 1.00 93.50 206 GLY A O 1
ATOM 1677 N N . ARG A 1 207 ? 19.279 -16.459 1.300 1.00 93.12 207 ARG A N 1
ATOM 1678 C CA . ARG A 1 207 ? 20.480 -16.803 0.529 1.00 93.12 207 ARG A CA 1
ATOM 1679 C C . ARG A 1 207 ? 20.456 -16.172 -0.858 1.00 93.12 207 ARG A C 1
ATOM 1681 O O . ARG A 1 207 ? 19.545 -16.442 -1.634 1.00 93.12 207 ARG A O 1
ATOM 1688 N N . ASP A 1 208 ? 21.518 -15.436 -1.183 1.00 91.81 208 ASP A N 1
ATOM 1689 C CA . ASP A 1 208 ? 21.720 -14.801 -2.488 1.00 91.81 208 ASP A CA 1
ATOM 1690 C C . ASP A 1 208 ? 20.467 -14.012 -2.921 1.00 91.81 208 ASP A C 1
ATOM 1692 O O . ASP A 1 208 ? 20.036 -13.109 -2.205 1.00 91.81 208 ASP A O 1
ATOM 1696 N N . TYR A 1 209 ? 19.872 -14.376 -4.057 1.00 91.31 209 TYR A N 1
ATOM 1697 C CA . TYR A 1 209 ? 18.606 -13.851 -4.579 1.00 91.31 209 TYR A CA 1
ATOM 1698 C C . TYR A 1 209 ? 17.492 -14.914 -4.571 1.00 91.31 209 TYR A C 1
ATOM 1700 O O . TYR A 1 209 ? 16.471 -14.760 -5.235 1.00 91.31 209 TYR A O 1
ATOM 1708 N N . PHE A 1 210 ? 17.691 -16.034 -3.868 1.00 95.19 210 PHE A N 1
ATOM 1709 C CA . PHE A 1 210 ? 16.745 -17.143 -3.905 1.00 95.19 210 PHE A CA 1
ATOM 1710 C C . PHE A 1 210 ? 15.467 -16.823 -3.133 1.00 95.19 210 PHE A C 1
ATOM 1712 O O . PHE A 1 210 ? 15.490 -16.320 -2.007 1.00 95.19 210 PHE A O 1
ATOM 1719 N N . TYR A 1 211 ? 14.346 -17.205 -3.729 1.00 95.75 211 TYR A N 1
ATOM 1720 C CA . TYR A 1 211 ? 13.025 -17.115 -3.135 1.00 95.75 211 TYR A CA 1
ATOM 1721 C C . TYR A 1 211 ? 12.188 -18.333 -3.530 1.00 95.75 211 TYR A C 1
ATOM 1723 O O . TYR A 1 211 ? 12.539 -19.079 -4.448 1.00 95.75 211 TYR A O 1
ATOM 1731 N N . ILE A 1 212 ? 11.076 -18.528 -2.830 1.00 96.00 212 ILE A N 1
ATOM 1732 C CA . ILE A 1 212 ? 10.009 -19.451 -3.220 1.00 96.00 212 ILE A CA 1
ATOM 1733 C C . ILE A 1 212 ? 8.678 -18.697 -3.251 1.00 96.00 212 ILE A C 1
ATOM 1735 O O . ILE A 1 212 ? 8.502 -17.717 -2.529 1.00 96.00 212 ILE A O 1
ATOM 1739 N N . GLY A 1 213 ? 7.740 -19.162 -4.076 1.00 96.12 213 GLY A N 1
ATOM 1740 C CA . GLY A 1 213 ? 6.357 -18.692 -4.031 1.00 96.12 213 GLY A CA 1
ATOM 1741 C C . GLY A 1 213 ? 5.659 -19.265 -2.800 1.00 96.12 213 GLY A C 1
ATOM 1742 O O . GLY A 1 213 ? 5.328 -20.450 -2.785 1.00 96.12 213 GLY A O 1
ATOM 1743 N N . TYR A 1 214 ? 5.477 -18.455 -1.762 1.00 95.62 214 TYR A N 1
ATOM 1744 C CA . TYR A 1 214 ? 4.887 -18.876 -0.496 1.00 95.62 214 TYR A CA 1
ATOM 1745 C C . TYR A 1 214 ? 4.309 -17.673 0.251 1.00 95.62 214 TYR A C 1
ATOM 1747 O O . TYR A 1 214 ? 4.966 -16.644 0.392 1.00 95.62 214 TYR A O 1
ATOM 1755 N N . ILE A 1 215 ? 3.082 -17.821 0.745 1.00 95.44 215 ILE A N 1
ATOM 1756 C CA . ILE A 1 215 ? 2.499 -16.895 1.716 1.00 95.44 215 ILE A CA 1
ATOM 1757 C C . ILE A 1 215 ? 2.936 -17.390 3.092 1.00 95.44 215 ILE A C 1
ATOM 1759 O O . ILE A 1 215 ? 2.747 -18.563 3.409 1.00 95.44 215 ILE A O 1
ATOM 1763 N N . ASP A 1 216 ? 3.565 -16.523 3.884 1.00 92.94 216 ASP A N 1
ATOM 1764 C CA . ASP A 1 216 ? 4.038 -16.920 5.206 1.00 92.94 216 ASP A CA 1
ATOM 1765 C C . ASP A 1 216 ? 2.881 -17.203 6.183 1.00 92.94 216 ASP A C 1
ATOM 1767 O O . ASP A 1 216 ? 1.756 -16.736 6.009 1.00 92.94 216 ASP A O 1
ATOM 1771 N N . GLU A 1 217 ? 3.152 -18.005 7.218 1.00 92.94 217 GLU A N 1
ATOM 1772 C CA . GLU A 1 217 ? 2.126 -18.419 8.190 1.00 92.94 217 GLU A CA 1
ATOM 1773 C C . GLU A 1 217 ? 1.499 -17.218 8.910 1.00 92.94 217 GLU A C 1
ATOM 1775 O O . GLU A 1 217 ? 0.313 -17.217 9.222 1.00 92.94 217 GLU A O 1
ATOM 1780 N N . LYS A 1 218 ? 2.287 -16.161 9.137 1.00 93.50 218 LYS A N 1
ATOM 1781 C CA . LYS A 1 218 ? 1.816 -14.920 9.757 1.00 93.50 218 LYS A CA 1
ATOM 1782 C C . LYS A 1 218 ? 0.767 -14.245 8.869 1.00 93.50 218 LYS A C 1
ATOM 1784 O O . LYS A 1 218 ? -0.282 -13.847 9.363 1.00 93.50 218 LYS A O 1
ATOM 1789 N N . THR A 1 219 ? 1.022 -14.141 7.569 1.00 95.56 219 THR A N 1
ATOM 1790 C CA . THR A 1 219 ? 0.090 -13.567 6.599 1.00 95.56 219 THR A CA 1
ATOM 1791 C C . THR A 1 219 ? -1.126 -14.473 6.386 1.00 95.56 219 THR A C 1
ATOM 1793 O O . THR A 1 219 ? -2.225 -13.950 6.229 1.00 95.56 219 THR A O 1
ATOM 1796 N N . PHE A 1 220 ? -0.984 -15.803 6.453 1.00 95.25 220 PHE A N 1
ATOM 1797 C CA . PHE A 1 220 ? -2.139 -16.712 6.460 1.00 95.25 220 PHE A CA 1
ATOM 1798 C C . PHE A 1 220 ? -3.014 -16.563 7.705 1.00 95.25 220 PHE A C 1
ATOM 1800 O O . PHE A 1 220 ? -4.230 -16.587 7.578 1.00 95.25 220 PHE A O 1
ATOM 1807 N N . ALA A 1 221 ? -2.424 -16.402 8.891 1.00 95.75 221 ALA A N 1
ATOM 1808 C CA . ALA A 1 221 ? -3.175 -16.195 10.128 1.00 95.75 221 ALA A CA 1
ATOM 1809 C C . ALA A 1 221 ? -3.865 -14.820 10.185 1.00 95.75 221 ALA A C 1
ATOM 1811 O O . ALA A 1 221 ? -4.868 -14.661 10.879 1.00 95.75 221 ALA A O 1
ATOM 1812 N N . TRP A 1 222 ? -3.304 -13.830 9.487 1.00 97.00 222 TRP A N 1
ATOM 1813 C CA . TRP A 1 222 ? -3.891 -12.501 9.332 1.00 97.00 222 TRP A CA 1
ATOM 1814 C C . TRP A 1 222 ? -5.106 -12.484 8.387 1.00 97.00 222 TRP A C 1
ATOM 1816 O O . TRP A 1 222 ? -6.025 -11.693 8.618 1.00 97.00 222 TRP A O 1
ATOM 1826 N N . LEU A 1 223 ? -5.085 -13.316 7.337 1.00 94.19 223 LEU A N 1
ATOM 1827 C CA . LEU A 1 223 ? -6.129 -13.427 6.310 1.00 94.19 223 LEU A CA 1
ATOM 1828 C C . LEU A 1 223 ? -7.435 -14.025 6.856 1.00 94.19 223 LEU A C 1
ATOM 1830 O O . LEU A 1 223 ? -8.504 -13.463 6.520 1.00 94.19 223 LEU A O 1
#

Secondary structure (DSSP, 8-state):
-EEEEEETTEE-TT-EEE-SS-EEE--TTSEEE----TT--EEEE-BPTTEE-EEETTEEE-EEE--TT--B--EEEEE-SS-TTSEEEEEE----B-SGGGHHHHHHHHHHHHHHHHH-TTSEEEEEE-S--BSS-GGGHHHHHHHHHTT---EEE---GGGS-TT-SSGGGTSHHHHHHH--SSEEEEETTEEEEE---EEE-SSTT-EEE---HHHHHH-